Protein AF-M1V6S1-F1 (afdb_monomer_lite)

Foldseek 3Di:
DPPPPPPVPPDPVVLVVLLVVLVVQQVVCVVVVVVFPCQVVQVVVVPDPQWDKFFFADFTQAADADFPLFLCQLVRLLLRLLRLLLVLLVVLPPDDDPDDPPLARNDDCNVVSTRGDPLSLLVLLVVLCVLQAPVVVVVVDPDRSRPDSHHDDLSSSLSSVLSRQFAKAKEKLDCVVPVDQLVSLVLVQVVQQVLRVVLQVLLQHAPVCVVVVNGPPDPDDDDPPPPPDPDPPDRRSNGRGWKWKDAPSHIWTFGIKIANPVVRFIWTWIWGSSPYPVVVDTHTDTDGSVNPDGSMMMIMDRPDRDRNPSPNDSVVSRDHHYDYRD

Radius of gyration: 20.6 Å; chains: 1; bounding box: 59×47×67 Å

InterPro domains:
  IPR012462 UFSP1/2/DUB, catalytic domain [PF07910] (62-274)

Structure (mmCIF, N/CA/C/O backbone):
data_AF-M1V6S1-F1
#
_entry.id   AF-M1V6S1-F1
#
loop_
_atom_site.group_PDB
_atom_site.id
_atom_site.type_symbol
_atom_site.label_atom_id
_atom_site.label_alt_id
_atom_site.label_comp_id
_atom_site.label_asym_id
_atom_site.label_entity_id
_atom_site.label_seq_id
_atom_site.pdbx_PDB_ins_code
_atom_site.Cartn_x
_atom_site.Cartn_y
_atom_site.Cartn_z
_atom_site.occupancy
_atom_site.B_iso_or_equiv
_atom_site.auth_seq_id
_atom_site.auth_comp_id
_atom_site.auth_asym_id
_atom_site.auth_atom_id
_atom_site.pdbx_PDB_model_num
ATOM 1 N N . MET A 1 1 ? 6.212 7.682 -41.499 1.00 31.39 1 MET A N 1
ATOM 2 C CA . MET A 1 1 ? 4.986 6.870 -41.341 1.00 31.39 1 MET A CA 1
ATOM 3 C C . MET A 1 1 ? 5.331 5.371 -41.385 1.00 31.39 1 MET A C 1
ATOM 5 O O . MET A 1 1 ? 4.702 4.632 -42.118 1.00 31.39 1 MET A O 1
ATOM 9 N N . LEU A 1 2 ? 6.353 4.923 -40.633 1.00 26.50 2 LEU A N 1
ATOM 10 C CA . LEU A 1 2 ? 6.864 3.534 -40.643 1.00 26.50 2 LEU A CA 1
ATOM 11 C C . LEU A 1 2 ? 7.449 3.143 -39.265 1.00 26.50 2 LEU A C 1
ATOM 13 O O . LEU A 1 2 ? 8.574 2.673 -39.163 1.00 26.50 2 LEU A O 1
ATOM 17 N N . ALA A 1 3 ? 6.705 3.401 -38.186 1.00 26.42 3 ALA A N 1
ATOM 18 C CA . ALA A 1 3 ? 7.056 2.944 -36.830 1.00 26.42 3 ALA A CA 1
ATOM 19 C C . ALA A 1 3 ? 5.874 2.267 -36.104 1.00 26.42 3 ALA A C 1
ATOM 21 O O . ALA A 1 3 ? 5.988 1.911 -34.938 1.00 26.42 3 ALA A O 1
ATOM 22 N N . GLY A 1 4 ? 4.735 2.092 -36.789 1.00 25.12 4 GLY A N 1
ATOM 23 C CA . GLY A 1 4 ? 3.500 1.543 -36.213 1.00 25.12 4 GLY A CA 1
ATOM 24 C C . GLY A 1 4 ? 3.242 0.063 -36.510 1.00 25.12 4 GLY A C 1
ATOM 25 O O . GLY A 1 4 ? 2.395 -0.530 -35.859 1.00 25.12 4 GLY A O 1
ATOM 26 N N . GLU A 1 5 ? 3.968 -0.550 -37.450 1.00 24.53 5 GLU A N 1
ATOM 27 C CA . GLU A 1 5 ? 3.662 -1.906 -37.951 1.00 24.53 5 GLU A CA 1
ATOM 28 C C . GLU A 1 5 ? 4.642 -2.991 -37.464 1.00 24.53 5 GLU A C 1
ATOM 30 O O . GLU A 1 5 ? 4.483 -4.170 -37.779 1.00 24.53 5 GLU A O 1
ATOM 35 N N . ALA A 1 6 ? 5.654 -2.624 -36.670 1.00 26.59 6 ALA A N 1
ATOM 36 C CA . ALA A 1 6 ? 6.678 -3.561 -36.198 1.00 26.59 6 ALA A CA 1
ATOM 37 C C . ALA A 1 6 ? 6.330 -4.264 -34.870 1.00 26.59 6 ALA A C 1
ATOM 39 O O . ALA A 1 6 ? 7.007 -5.221 -34.506 1.00 26.59 6 ALA A O 1
ATOM 40 N N . PHE A 1 7 ? 5.285 -3.832 -34.149 1.00 29.39 7 PHE A N 1
ATOM 41 C CA . PHE A 1 7 ? 4.972 -4.368 -32.813 1.00 29.39 7 PHE A CA 1
ATOM 42 C C . PHE A 1 7 ? 3.801 -5.365 -32.774 1.00 29.39 7 PHE A C 1
ATOM 44 O O . PHE A 1 7 ? 3.657 -6.096 -31.800 1.00 29.39 7 PHE A O 1
ATOM 51 N N . GLU A 1 8 ? 3.016 -5.490 -33.850 1.00 26.33 8 GLU A N 1
ATOM 52 C CA . GLU A 1 8 ? 1.963 -6.522 -33.967 1.00 26.33 8 GLU A CA 1
ATOM 53 C C . GLU A 1 8 ? 2.514 -7.938 -34.238 1.00 26.33 8 GLU A C 1
ATOM 55 O O . GLU A 1 8 ? 1.752 -8.891 -34.374 1.00 26.33 8 GLU A O 1
ATOM 60 N N . ARG A 1 9 ? 3.844 -8.103 -34.284 1.00 30.28 9 ARG A N 1
ATOM 61 C CA . ARG A 1 9 ? 4.533 -9.384 -34.522 1.00 30.28 9 ARG A CA 1
ATOM 62 C C . ARG A 1 9 ? 5.505 -9.805 -33.409 1.00 30.28 9 ARG A C 1
ATOM 64 O O . ARG A 1 9 ? 6.370 -10.641 -33.648 1.00 30.28 9 ARG A O 1
ATOM 71 N N . ALA A 1 10 ? 5.379 -9.269 -32.193 1.00 30.25 10 ALA A N 1
ATOM 72 C CA . ALA A 1 10 ? 6.106 -9.824 -31.048 1.00 30.25 10 ALA A CA 1
ATOM 73 C C . ALA A 1 10 ? 5.508 -11.198 -30.676 1.00 30.25 10 ALA A C 1
ATOM 75 O O . ALA A 1 10 ? 4.373 -11.300 -30.216 1.00 30.25 10 ALA A O 1
ATOM 76 N N . GLU A 1 11 ? 6.260 -12.261 -30.962 1.00 32.69 11 GLU A N 1
ATOM 77 C CA . GLU A 1 11 ? 5.793 -13.647 -30.972 1.00 32.69 11 GLU A CA 1
ATOM 78 C C . GLU A 1 11 ? 5.340 -14.222 -29.608 1.00 32.69 11 GLU A C 1
ATOM 80 O O . GLU A 1 11 ? 5.938 -13.918 -28.570 1.00 32.69 11 GLU A O 1
ATOM 85 N N . PRO A 1 12 ? 4.405 -15.202 -29.601 1.00 36.41 12 PRO A N 1
ATOM 86 C CA . PRO A 1 12 ? 4.040 -16.005 -28.421 1.00 36.41 12 PRO A CA 1
ATOM 87 C C . PRO A 1 12 ? 5.221 -16.755 -27.776 1.00 36.41 12 PRO A C 1
ATOM 89 O O . PRO A 1 12 ? 5.158 -17.166 -26.614 1.00 36.41 12 PRO A O 1
ATOM 92 N N . HIS A 1 13 ? 6.315 -16.948 -28.515 1.00 28.89 13 HIS A N 1
ATOM 93 C CA . HIS A 1 13 ? 7.469 -17.729 -28.081 1.00 28.89 13 HIS A CA 1
ATOM 94 C C . HIS A 1 13 ? 8.316 -17.019 -27.012 1.00 28.89 13 HIS A C 1
ATOM 96 O O . HIS A 1 13 ? 8.765 -17.689 -26.076 1.00 28.89 13 HIS A O 1
ATOM 102 N N . LEU A 1 14 ? 8.441 -15.683 -27.062 1.00 33.34 14 LEU A N 1
ATOM 103 C CA . LEU A 1 14 ? 9.150 -14.897 -26.038 1.00 33.34 14 LEU A CA 1
ATOM 104 C C . LEU A 1 14 ? 8.389 -14.923 -24.699 1.00 33.34 14 LEU A C 1
ATOM 106 O O . LEU A 1 14 ? 8.979 -15.151 -23.643 1.00 33.34 14 LEU A O 1
ATOM 110 N N . ALA A 1 15 ? 7.056 -14.821 -24.758 1.00 31.06 15 ALA A N 1
ATOM 111 C CA . ALA A 1 15 ? 6.174 -14.969 -23.601 1.00 31.06 15 ALA A CA 1
ATOM 112 C C . ALA A 1 15 ? 6.237 -16.383 -22.988 1.00 31.06 15 ALA A C 1
ATOM 114 O O . ALA A 1 15 ? 6.170 -16.526 -21.769 1.00 31.06 15 ALA A O 1
ATOM 115 N N . SER A 1 16 ? 6.429 -17.433 -23.798 1.00 38.28 16 SER A N 1
ATOM 116 C CA . SER A 1 16 ? 6.510 -18.821 -23.307 1.00 38.28 16 SER A CA 1
ATOM 117 C C . SER A 1 16 ? 7.805 -19.142 -22.539 1.00 38.28 16 SER A C 1
ATOM 119 O O . SER A 1 16 ? 7.792 -19.964 -21.618 1.00 38.28 16 SER A O 1
ATOM 121 N N . GLY A 1 17 ? 8.923 -18.500 -22.905 1.00 36.31 17 GLY A N 1
ATOM 122 C CA . GLY A 1 17 ? 10.217 -18.649 -22.228 1.00 36.31 17 GLY A CA 1
ATOM 123 C C . GLY A 1 17 ? 10.262 -17.879 -20.910 1.00 36.31 17 GLY A C 1
ATOM 124 O O . GLY A 1 17 ? 10.591 -18.450 -19.870 1.00 36.31 17 GLY A O 1
ATOM 125 N N . ILE A 1 18 ? 9.813 -16.620 -20.944 1.00 41.66 18 ILE A N 1
ATOM 126 C CA . ILE A 1 18 ? 9.660 -15.754 -19.766 1.00 41.66 18 ILE A CA 1
ATOM 127 C C . ILE A 1 18 ? 8.670 -16.374 -18.770 1.00 41.66 18 ILE A C 1
ATOM 129 O O . ILE A 1 18 ? 8.933 -16.419 -17.573 1.00 41.66 18 ILE A O 1
ATOM 133 N N . SER A 1 19 ? 7.570 -16.966 -19.248 1.00 45.97 19 SER A N 1
ATOM 134 C CA . SER A 1 19 ? 6.599 -17.626 -18.370 1.00 45.97 19 SER A CA 1
ATOM 135 C C . SER A 1 19 ? 7.172 -18.834 -17.626 1.00 45.97 19 SER A C 1
ATOM 137 O O . SER A 1 19 ? 6.788 -19.057 -16.480 1.00 45.97 19 SER A O 1
ATOM 139 N N . ARG A 1 20 ? 8.076 -19.617 -18.235 1.00 46.75 20 ARG A N 1
ATOM 140 C CA . ARG A 1 20 ? 8.729 -20.748 -17.550 1.00 46.75 20 ARG A CA 1
ATOM 141 C C . ARG A 1 20 ? 9.728 -20.276 -16.495 1.00 46.75 20 ARG A C 1
ATOM 143 O O . ARG A 1 20 ? 9.756 -20.843 -15.407 1.00 46.75 20 ARG A O 1
ATOM 150 N N . LEU A 1 21 ? 10.487 -19.222 -16.795 1.00 48.28 21 LEU A N 1
ATOM 151 C CA . LEU A 1 21 ? 11.444 -18.625 -15.863 1.00 48.28 21 LEU A CA 1
ATOM 152 C C . LEU A 1 21 ? 10.745 -17.951 -14.672 1.00 48.28 21 LEU A C 1
ATOM 154 O O . LEU A 1 21 ? 11.207 -18.071 -13.535 1.00 48.28 21 LEU A O 1
ATOM 158 N N . LEU A 1 22 ? 9.614 -17.281 -14.918 1.00 50.00 22 LEU A N 1
ATOM 159 C CA . LEU A 1 22 ? 8.761 -16.734 -13.867 1.00 50.00 22 LEU A CA 1
ATOM 160 C C . LEU A 1 22 ? 8.253 -17.866 -12.971 1.00 50.00 22 LEU A C 1
ATOM 162 O O . LEU A 1 22 ? 8.520 -17.836 -11.779 1.00 50.00 22 LEU A O 1
ATOM 166 N N . LEU A 1 23 ? 7.636 -18.915 -13.524 1.00 53.94 23 LEU A N 1
ATOM 167 C CA . LEU A 1 23 ? 7.119 -20.035 -12.725 1.00 53.94 23 LEU A CA 1
ATOM 168 C C . LEU A 1 23 ? 8.193 -20.682 -11.826 1.00 53.94 23 LEU A C 1
ATOM 170 O O . LEU A 1 23 ? 7.942 -20.869 -10.640 1.00 53.94 23 LEU A O 1
ATOM 174 N N . SER A 1 24 ? 9.410 -20.927 -12.329 1.00 52.75 24 SER A N 1
ATOM 175 C CA . SER A 1 24 ? 10.491 -21.501 -11.504 1.00 52.75 24 SER A CA 1
ATOM 176 C C . SER A 1 24 ? 10.975 -20.580 -10.376 1.00 52.75 24 SER A C 1
ATOM 178 O O . SER A 1 24 ? 11.386 -21.052 -9.320 1.00 52.75 24 SER A O 1
ATOM 180 N N . GLN A 1 25 ? 10.932 -19.258 -10.579 1.00 52.56 25 GLN A N 1
ATOM 181 C CA . GLN A 1 25 ? 11.329 -18.283 -9.554 1.00 52.56 25 GLN A CA 1
ATOM 182 C C . GLN A 1 25 ? 10.271 -18.148 -8.451 1.00 52.56 25 GLN A C 1
ATOM 184 O O . GLN A 1 25 ? 10.591 -17.757 -7.329 1.00 52.56 25 GLN A O 1
ATOM 189 N N . TRP A 1 26 ? 9.013 -18.473 -8.752 1.00 55.94 26 TRP A N 1
ATOM 190 C CA . TRP A 1 26 ? 7.929 -18.428 -7.776 1.00 55.94 26 TRP A CA 1
ATOM 191 C C . TRP A 1 26 ? 8.000 -19.597 -6.787 1.00 55.94 26 TRP A C 1
ATOM 193 O O . TRP A 1 26 ? 7.667 -19.421 -5.615 1.00 55.94 26 TRP A O 1
ATOM 203 N N . ASP A 1 27 ? 8.541 -20.742 -7.212 1.00 45.78 27 ASP A N 1
ATOM 204 C CA . ASP A 1 27 ? 8.757 -21.901 -6.341 1.00 45.78 27 ASP A CA 1
ATOM 205 C C . ASP A 1 27 ? 9.849 -21.664 -5.282 1.00 45.78 27 ASP A C 1
ATOM 207 O O . ASP A 1 27 ? 9.698 -22.112 -4.146 1.00 45.78 27 ASP A O 1
ATOM 211 N N . GLN A 1 28 ? 10.892 -20.874 -5.577 1.00 45.38 28 GLN A N 1
ATOM 212 C CA . GLN A 1 28 ? 11.905 -20.491 -4.575 1.00 45.38 28 GLN A CA 1
ATOM 213 C C . GLN A 1 28 ? 11.338 -19.614 -3.443 1.00 45.38 28 GLN A C 1
ATOM 215 O O . GLN A 1 28 ? 11.868 -19.618 -2.336 1.00 45.38 28 GLN A O 1
ATOM 220 N N . ALA A 1 29 ? 10.223 -18.906 -3.667 1.00 45.94 29 ALA A N 1
ATOM 221 C CA . ALA A 1 29 ? 9.570 -18.098 -2.630 1.00 45.94 29 ALA A CA 1
ATOM 222 C C . ALA A 1 29 ? 8.907 -18.946 -1.517 1.00 45.94 29 ALA A C 1
ATOM 224 O O . ALA A 1 29 ? 8.428 -18.395 -0.523 1.00 45.94 29 ALA A O 1
ATOM 225 N N . GLN A 1 30 ? 8.866 -20.279 -1.658 1.00 42.72 30 GLN A N 1
ATOM 226 C CA . GLN A 1 30 ? 8.349 -21.195 -0.635 1.00 42.72 30 GLN A CA 1
ATOM 227 C C . GLN A 1 30 ? 9.221 -21.232 0.628 1.00 42.72 30 GLN A C 1
ATOM 229 O O . GLN A 1 30 ? 8.664 -21.354 1.715 1.00 42.72 30 GLN A O 1
ATOM 234 N N . GLU A 1 31 ? 10.547 -21.091 0.523 1.00 40.34 31 GLU A N 1
ATOM 235 C CA . GLU A 1 31 ? 11.449 -21.173 1.689 1.00 40.34 31 GLU A CA 1
ATOM 236 C C . GLU A 1 31 ? 11.283 -19.982 2.650 1.00 40.34 31 GLU A C 1
ATOM 238 O O . GLU A 1 31 ? 11.439 -20.130 3.863 1.00 40.34 31 GLU A O 1
ATOM 243 N N . ASP A 1 32 ? 10.828 -18.828 2.153 1.00 43.62 32 ASP A N 1
ATOM 244 C CA . ASP A 1 32 ? 10.478 -17.683 3.001 1.00 43.62 32 ASP A CA 1
ATOM 245 C C . ASP A 1 32 ? 9.208 -17.940 3.845 1.00 43.62 32 ASP A C 1
ATOM 247 O O . ASP A 1 32 ? 9.016 -17.293 4.877 1.00 43.62 32 ASP A O 1
ATOM 251 N N . ARG A 1 33 ? 8.347 -18.906 3.469 1.00 41.53 33 ARG A N 1
ATOM 252 C CA . ARG A 1 33 ? 7.025 -19.136 4.096 1.00 41.53 33 ARG A CA 1
ATOM 253 C C . ARG A 1 33 ? 7.084 -19.554 5.561 1.00 41.53 33 ARG A C 1
ATOM 255 O O . ARG A 1 33 ? 6.171 -19.216 6.317 1.00 41.53 33 ARG A O 1
ATOM 262 N N . GLU A 1 34 ? 8.127 -20.260 5.992 1.00 40.69 34 GLU A N 1
ATOM 263 C CA . GLU A 1 34 ? 8.225 -20.727 7.383 1.00 40.69 34 GLU A CA 1
ATOM 264 C C . GLU A 1 34 ? 8.479 -19.583 8.378 1.00 40.69 34 GLU A C 1
ATOM 266 O O . GLU A 1 34 ? 8.125 -19.701 9.551 1.00 40.69 34 GLU A O 1
ATOM 271 N N . ARG A 1 35 ? 8.967 -18.426 7.908 1.00 44.75 35 ARG A N 1
ATOM 272 C CA . ARG A 1 35 ? 9.179 -17.225 8.736 1.00 44.75 35 ARG A CA 1
ATOM 273 C C . ARG A 1 35 ? 7.924 -16.344 8.883 1.00 44.75 35 ARG A C 1
ATOM 275 O O . ARG A 1 35 ? 7.912 -15.443 9.717 1.00 44.75 35 ARG A O 1
ATOM 282 N N . LEU A 1 36 ? 6.853 -16.608 8.119 1.00 46.78 36 LEU A N 1
ATOM 283 C CA . LEU A 1 36 ? 5.697 -15.707 7.923 1.00 46.78 36 LEU A CA 1
ATOM 284 C C . LEU A 1 36 ? 4.463 -16.006 8.799 1.00 46.78 36 LEU A C 1
ATOM 286 O O . LEU A 1 36 ? 3.505 -15.229 8.801 1.00 46.78 36 LEU A O 1
ATOM 290 N N . ARG A 1 37 ? 4.458 -17.108 9.566 1.00 45.16 37 ARG A N 1
ATOM 291 C CA . ARG A 1 37 ? 3.271 -17.582 10.319 1.00 45.16 37 ARG A CA 1
ATOM 292 C C . ARG A 1 37 ? 2.803 -16.676 11.475 1.00 45.16 37 ARG A C 1
ATOM 294 O O . ARG A 1 37 ? 1.708 -16.886 11.991 1.00 45.16 37 ARG A O 1
ATOM 301 N N . ASP A 1 38 ? 3.560 -15.645 11.849 1.00 52.00 38 ASP A N 1
ATOM 302 C CA . ASP A 1 38 ? 3.299 -14.804 13.035 1.00 52.00 38 ASP A CA 1
ATOM 303 C C . ASP A 1 38 ? 2.231 -13.703 12.842 1.00 52.00 38 ASP A C 1
ATOM 305 O O . ASP A 1 38 ? 1.875 -12.987 13.782 1.00 52.00 38 ASP A O 1
ATOM 309 N N . ASN A 1 39 ? 1.665 -13.575 11.641 1.00 50.59 39 ASN A N 1
ATOM 310 C CA . ASN A 1 39 ? 0.776 -12.468 11.284 1.00 50.59 39 ASN A CA 1
ATOM 311 C C . ASN A 1 39 ? -0.600 -12.514 11.959 1.00 50.59 39 ASN A C 1
ATOM 313 O O . ASN A 1 39 ? -1.109 -11.511 12.465 1.00 50.59 39 ASN A O 1
ATOM 317 N N . ARG A 1 40 ? -1.189 -13.713 12.017 1.00 51.88 40 ARG A N 1
ATOM 318 C CA . ARG A 1 40 ? -2.451 -13.950 12.722 1.00 51.88 40 ARG A CA 1
ATOM 319 C C . ARG A 1 40 ? -2.317 -13.562 14.196 1.00 51.88 40 ARG A C 1
ATOM 321 O O . ARG A 1 40 ? -3.166 -12.841 14.708 1.00 51.88 40 ARG A O 1
ATOM 328 N N . TYR A 1 41 ? -1.207 -13.939 14.830 1.00 50.59 41 TYR A N 1
ATOM 329 C CA . TYR A 1 41 ? -0.932 -13.625 16.230 1.00 50.59 41 TYR A CA 1
ATOM 330 C C . TYR A 1 41 ? -0.652 -12.130 16.459 1.00 50.59 41 TYR A C 1
ATOM 332 O O . TYR A 1 41 ? -1.064 -11.566 17.473 1.00 50.59 41 TYR A O 1
ATOM 340 N N . ALA A 1 42 ? 0.005 -11.454 15.510 1.00 54.53 42 ALA A N 1
ATOM 341 C CA . ALA A 1 42 ? 0.219 -10.009 15.563 1.00 54.53 42 ALA A CA 1
ATOM 342 C C . ALA A 1 42 ? -1.110 -9.237 15.499 1.00 54.53 42 ALA A C 1
ATOM 344 O O . ALA A 1 42 ? -1.321 -8.347 16.326 1.00 54.53 42 ALA A O 1
ATOM 345 N N . ILE A 1 43 ? -2.028 -9.629 14.603 1.00 58.56 43 ILE A N 1
ATOM 346 C CA . ILE A 1 43 ? -3.384 -9.060 14.515 1.00 58.56 43 ILE A CA 1
ATOM 347 C C . ILE A 1 43 ? -4.216 -9.405 15.763 1.00 58.56 43 ILE A C 1
ATOM 349 O O . ILE A 1 43 ? -4.873 -8.531 16.330 1.00 58.56 43 ILE A O 1
ATOM 353 N N . GLU A 1 44 ? -4.136 -10.642 16.258 1.00 54.84 44 GLU A N 1
ATOM 354 C CA . GLU A 1 44 ? -4.798 -11.089 17.496 1.00 54.84 44 GLU A CA 1
ATOM 355 C C . GLU A 1 44 ? -4.312 -10.304 18.732 1.00 54.84 44 GLU A C 1
ATOM 357 O O . GLU A 1 44 ? -5.096 -9.976 19.623 1.00 54.84 44 GLU A O 1
ATOM 362 N N . ARG A 1 45 ? -3.036 -9.901 18.785 1.00 53.41 45 ARG A N 1
ATOM 363 C CA . ARG A 1 45 ? -2.487 -9.075 19.877 1.00 53.41 45 ARG A CA 1
ATOM 364 C C . ARG A 1 45 ? -2.885 -7.601 19.817 1.00 53.41 45 ARG A C 1
ATOM 366 O O . ARG A 1 45 ? -2.640 -6.874 20.783 1.00 53.41 45 ARG A O 1
ATOM 373 N N . MET A 1 46 ? -3.545 -7.153 18.748 1.00 56.25 46 MET A N 1
ATOM 374 C CA . MET A 1 46 ? -4.109 -5.800 18.658 1.00 56.25 46 MET A CA 1
ATOM 375 C C . MET A 1 46 ? -5.348 -5.626 19.559 1.00 56.25 46 MET A C 1
ATOM 377 O O . MET A 1 46 ? -5.861 -4.519 19.684 1.00 56.25 46 MET A O 1
ATOM 381 N N . LEU A 1 47 ? -5.829 -6.671 20.243 1.00 53.59 47 LEU A N 1
ATOM 382 C CA . LEU A 1 47 ? -7.040 -6.676 21.077 1.00 53.59 47 LEU A CA 1
ATOM 383 C C . LEU A 1 47 ? -6.906 -5.970 22.449 1.00 53.59 47 LEU A C 1
ATOM 385 O O . LEU A 1 47 ? -7.382 -6.481 23.464 1.00 53.59 47 LEU A O 1
ATOM 389 N N . ARG A 1 48 ? -6.327 -4.758 22.536 1.00 50.66 48 ARG A N 1
ATOM 390 C CA . ARG A 1 48 ? -6.414 -3.995 23.804 1.00 50.66 48 ARG A CA 1
ATOM 391 C C . ARG A 1 48 ? -7.874 -3.591 24.094 1.00 50.66 48 ARG A C 1
ATOM 393 O O . ARG A 1 48 ? -8.562 -3.135 23.175 1.00 50.66 48 ARG A O 1
ATOM 400 N N . PRO A 1 49 ? -8.369 -3.665 25.340 1.00 51.00 49 PRO A N 1
ATOM 401 C CA . PRO A 1 49 ? -9.735 -3.253 25.664 1.00 51.00 49 PRO A CA 1
ATOM 402 C C . PRO A 1 49 ? -10.002 -1.771 25.328 1.00 51.00 49 PRO A C 1
ATOM 404 O O . PRO A 1 49 ? -9.110 -0.939 25.455 1.00 51.00 49 PRO A O 1
ATOM 407 N N . ARG A 1 50 ? -11.258 -1.437 24.985 1.00 61.19 50 ARG A N 1
ATOM 408 C CA . ARG A 1 50 ? -11.849 -0.073 24.898 1.00 61.19 50 ARG A CA 1
ATOM 409 C C . ARG A 1 50 ? -11.644 0.784 23.638 1.00 61.19 50 ARG A C 1
ATOM 411 O O . ARG A 1 50 ? -12.304 1.814 23.5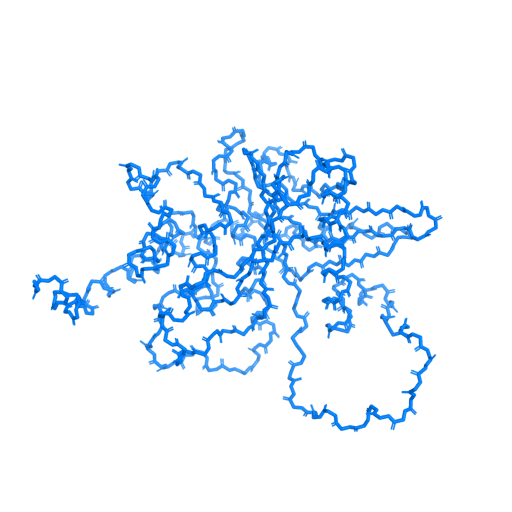59 1.00 61.19 50 ARG A O 1
ATOM 418 N N . ARG A 1 51 ? -10.869 0.364 22.637 1.00 72.12 51 ARG A N 1
ATOM 419 C CA . ARG A 1 51 ? -10.758 1.093 21.353 1.00 72.12 51 ARG A CA 1
ATOM 420 C C . ARG A 1 51 ? -11.462 0.350 20.219 1.00 72.12 51 ARG A C 1
ATOM 422 O O . ARG A 1 51 ? -11.456 -0.883 20.195 1.00 72.12 51 ARG A O 1
ATOM 429 N N . THR A 1 52 ? -12.090 1.089 19.307 1.00 82.12 52 THR A N 1
ATOM 430 C CA . THR A 1 52 ? -12.676 0.519 18.086 1.00 82.12 52 THR A CA 1
ATOM 431 C C . THR A 1 52 ? -11.555 0.288 17.086 1.00 82.12 52 THR A C 1
ATOM 433 O O . THR A 1 52 ? -10.712 1.160 16.897 1.00 82.12 52 THR A O 1
ATOM 436 N N . ARG A 1 53 ? -11.524 -0.888 16.456 1.00 84.81 53 ARG A N 1
ATOM 437 C CA . ARG A 1 53 ? -10.489 -1.245 15.485 1.00 84.81 53 ARG A CA 1
ATOM 438 C C . ARG A 1 53 ? -11.100 -1.796 14.222 1.00 84.81 53 ARG A C 1
ATOM 440 O O . ARG A 1 53 ? -12.012 -2.620 14.284 1.00 84.81 53 ARG A O 1
ATOM 447 N N . HIS A 1 54 ? -10.536 -1.371 13.105 1.00 88.75 54 HIS A N 1
ATOM 448 C CA . HIS A 1 54 ? -10.842 -1.899 11.788 1.00 88.75 54 HIS A CA 1
ATOM 449 C C . HIS A 1 54 ? -9.522 -2.313 11.149 1.00 88.75 54 HIS A C 1
ATOM 451 O O . HIS A 1 54 ? -8.608 -1.500 11.068 1.00 88.75 54 HIS A O 1
ATOM 457 N N . ALA A 1 55 ? -9.412 -3.572 10.744 1.00 88.56 55 ALA A N 1
ATOM 458 C CA . ALA A 1 55 ? -8.187 -4.134 10.184 1.00 88.56 55 ALA A CA 1
ATOM 459 C C . ALA A 1 55 ? -8.432 -4.677 8.776 1.00 88.56 55 ALA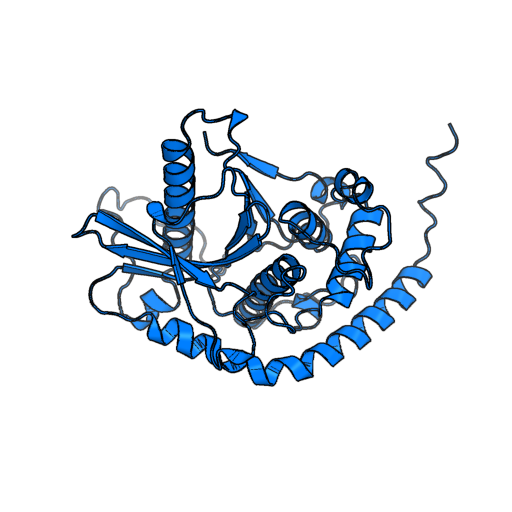 A C 1
ATOM 461 O O . ALA A 1 55 ? -9.574 -4.971 8.404 1.00 88.56 55 ALA A O 1
ATOM 462 N N . CYS A 1 56 ? -7.355 -4.809 8.010 1.00 89.62 56 CYS A N 1
ATOM 463 C CA . CYS A 1 56 ? -7.358 -5.533 6.755 1.00 89.62 56 CYS A CA 1
ATOM 464 C C . CYS A 1 56 ? -7.620 -7.028 6.988 1.00 89.62 56 CYS A C 1
ATOM 466 O O . CYS A 1 56 ? -7.622 -7.537 8.114 1.00 89.62 56 CYS A O 1
ATOM 468 N N . SER A 1 57 ? -7.869 -7.733 5.894 1.00 86.06 57 SER A N 1
ATOM 469 C CA . SER A 1 57 ? -7.862 -9.186 5.853 1.00 86.06 57 SER A CA 1
ATOM 470 C C . SER A 1 57 ? -6.458 -9.734 6.112 1.00 86.06 57 SER A C 1
ATOM 472 O O . SER A 1 57 ? -5.468 -9.002 6.109 1.00 86.06 57 SER A O 1
ATOM 474 N N . GLU A 1 58 ? -6.391 -11.040 6.353 1.00 83.62 58 GLU A N 1
ATOM 475 C CA . GLU A 1 58 ? -5.136 -11.744 6.595 1.00 83.62 58 GLU A CA 1
ATOM 476 C C . GLU A 1 58 ? -4.142 -11.552 5.438 1.00 83.62 58 GLU A C 1
ATOM 478 O O . GLU A 1 58 ? -4.532 -11.600 4.274 1.00 83.62 58 GLU A O 1
ATOM 483 N N . LEU A 1 59 ? -2.861 -11.378 5.770 1.00 85.75 59 LEU A N 1
ATOM 484 C CA . LEU A 1 59 ? -1.740 -11.251 4.833 1.00 85.75 59 LEU A CA 1
ATOM 485 C C . LEU A 1 59 ? -0.524 -12.034 5.357 1.00 85.75 59 LEU A C 1
ATOM 487 O O . LEU A 1 59 ? -0.609 -12.645 6.424 1.00 85.75 59 LEU A O 1
ATOM 491 N N . ASP A 1 60 ? 0.587 -12.053 4.628 1.00 84.38 60 ASP A N 1
ATOM 492 C CA . ASP A 1 60 ? 1.904 -12.561 5.059 1.00 84.38 60 ASP A CA 1
ATOM 493 C C . ASP A 1 60 ? 2.899 -11.392 5.189 1.00 84.38 60 ASP A C 1
ATOM 495 O O . ASP A 1 60 ? 2.897 -10.505 4.338 1.00 84.38 60 ASP A O 1
ATOM 499 N N . ILE A 1 61 ? 3.699 -11.335 6.267 1.00 83.31 61 ILE A N 1
ATOM 500 C CA . ILE A 1 61 ? 4.616 -10.207 6.548 1.00 83.31 61 ILE A CA 1
ATOM 501 C C . ILE A 1 61 ? 5.950 -10.389 5.836 1.00 83.31 61 ILE A C 1
ATOM 503 O O . ILE A 1 61 ? 6.800 -11.138 6.294 1.00 83.31 61 ILE A O 1
ATOM 507 N N . HIS A 1 62 ? 6.195 -9.618 4.788 1.00 84.31 62 HIS A N 1
ATOM 508 C CA . HIS A 1 62 ? 7.489 -9.623 4.115 1.00 84.31 62 HIS A CA 1
ATOM 509 C C . HIS A 1 62 ? 8.388 -8.524 4.701 1.00 84.31 62 HIS A C 1
ATOM 511 O O . HIS A 1 62 ? 8.015 -7.352 4.695 1.00 84.31 62 HIS A O 1
ATOM 517 N N . LEU A 1 63 ? 9.557 -8.907 5.222 1.00 82.44 63 LEU A N 1
ATOM 518 C CA . LEU A 1 63 ? 10.559 -8.000 5.799 1.00 82.44 63 LEU A CA 1
ATOM 519 C C . LEU A 1 63 ? 11.812 -7.965 4.922 1.00 82.44 63 LEU A C 1
ATOM 521 O O . LEU A 1 63 ? 12.044 -8.873 4.120 1.00 82.44 63 LEU A O 1
ATOM 525 N N . ALA A 1 64 ? 12.616 -6.920 5.092 1.00 76.69 64 ALA A N 1
ATOM 526 C CA . ALA A 1 64 ? 13.919 -6.810 4.458 1.00 76.69 64 ALA A CA 1
ATOM 527 C C . ALA A 1 64 ? 14.824 -7.976 4.882 1.00 76.69 64 ALA A C 1
ATOM 529 O O . ALA A 1 64 ? 14.856 -8.377 6.047 1.00 76.69 64 ALA A O 1
ATOM 530 N N . THR A 1 65 ? 15.572 -8.524 3.923 1.00 66.56 65 THR A N 1
ATOM 531 C CA . THR A 1 65 ? 16.525 -9.617 4.184 1.00 66.56 65 THR A CA 1
ATOM 532 C C . THR A 1 65 ? 17.753 -9.124 4.951 1.00 66.56 65 THR A C 1
ATOM 534 O O . THR A 1 65 ? 18.345 -9.884 5.714 1.00 66.56 65 THR A O 1
ATOM 537 N N . VAL A 1 66 ? 18.124 -7.856 4.751 1.00 67.19 66 VAL A N 1
ATOM 538 C CA . VAL A 1 66 ? 19.266 -7.203 5.393 1.00 67.19 66 VAL A CA 1
ATOM 539 C C . VAL A 1 66 ? 18.778 -5.948 6.108 1.00 67.19 66 VAL A C 1
ATOM 541 O O . VAL A 1 66 ? 18.183 -5.055 5.502 1.00 67.19 66 VAL A O 1
ATOM 544 N N . ASP A 1 67 ? 19.035 -5.889 7.410 1.00 60.31 67 ASP A N 1
ATOM 545 C CA . ASP A 1 67 ? 18.681 -4.755 8.256 1.00 60.31 67 ASP A CA 1
ATOM 546 C C . ASP A 1 67 ? 19.396 -3.486 7.762 1.00 60.31 67 ASP A C 1
ATOM 548 O O . ASP A 1 67 ? 20.608 -3.481 7.557 1.00 60.31 67 ASP A O 1
ATOM 552 N N . GLY A 1 68 ? 18.651 -2.392 7.587 1.00 58.41 68 GLY A N 1
ATOM 553 C CA . GLY A 1 68 ? 19.219 -1.084 7.230 1.00 58.41 68 GLY A CA 1
ATOM 554 C C . GLY A 1 68 ? 19.514 -0.863 5.743 1.00 58.41 68 GLY A C 1
ATOM 555 O O . GLY A 1 68 ? 19.889 0.246 5.374 1.00 58.41 68 GLY A O 1
ATOM 556 N N . ASP A 1 69 ? 19.292 -1.862 4.886 1.00 68.06 69 ASP A N 1
ATOM 557 C CA . ASP A 1 69 ? 19.561 -1.759 3.446 1.00 68.06 69 ASP A CA 1
ATOM 558 C C . ASP A 1 69 ? 18.483 -0.956 2.690 1.00 68.06 69 ASP A C 1
ATOM 560 O O . ASP A 1 69 ? 18.772 -0.310 1.683 1.00 68.06 69 ASP A O 1
ATOM 564 N N . GLY A 1 70 ? 17.243 -0.983 3.201 1.00 77.12 70 GLY A N 1
ATOM 565 C CA . GLY A 1 70 ? 16.130 -0.054 2.928 1.00 77.12 70 GLY A CA 1
ATOM 566 C C . GLY A 1 70 ? 15.521 -0.053 1.519 1.00 77.12 70 GLY A C 1
ATOM 567 O O . GLY A 1 70 ? 14.339 0.254 1.365 1.00 77.12 70 GLY A O 1
ATOM 568 N N . TRP A 1 71 ? 16.291 -0.419 0.497 1.00 88.94 71 TRP A N 1
ATOM 569 C CA . TRP A 1 71 ? 15.918 -0.281 -0.910 1.00 88.94 71 TRP A CA 1
ATOM 570 C C . TRP A 1 71 ? 14.747 -1.175 -1.324 1.00 88.94 71 TRP A C 1
ATOM 572 O O . TRP A 1 71 ? 13.984 -0.826 -2.225 1.00 88.94 71 TRP A O 1
ATOM 582 N N . ASP A 1 72 ? 14.587 -2.323 -0.660 1.00 90.88 72 ASP A N 1
ATOM 583 C CA . ASP A 1 72 ? 13.583 -3.317 -1.018 1.00 90.88 72 ASP A CA 1
ATOM 584 C C . ASP A 1 72 ? 12.198 -3.030 -0.402 1.00 90.88 72 ASP A C 1
ATOM 586 O O . ASP A 1 72 ? 11.248 -3.774 -0.658 1.00 90.88 72 ASP A O 1
ATOM 590 N N . CYS A 1 73 ? 12.041 -1.937 0.364 1.00 92.38 73 CYS A N 1
ATOM 591 C CA . CYS A 1 73 ? 10.808 -1.623 1.095 1.00 92.38 73 CYS A CA 1
ATOM 592 C C . CYS A 1 73 ? 9.558 -1.611 0.200 1.00 92.38 73 CYS A C 1
ATOM 594 O O . CYS A 1 73 ? 8.546 -2.220 0.556 1.00 92.38 73 CYS A O 1
ATOM 596 N N . GLY A 1 74 ? 9.634 -1.000 -0.987 1.00 95.00 74 GLY A N 1
ATOM 597 C CA . GLY A 1 74 ? 8.516 -0.952 -1.932 1.00 95.00 74 GLY A CA 1
ATOM 598 C C . GLY A 1 74 ? 8.092 -2.343 -2.411 1.00 95.00 74 GLY A C 1
ATOM 599 O O . GLY A 1 74 ? 6.902 -2.660 -2.449 1.00 95.00 74 GLY A O 1
ATOM 600 N N . TYR A 1 75 ? 9.062 -3.225 -2.666 1.00 94.44 75 TYR A N 1
ATOM 601 C CA . TYR A 1 75 ? 8.805 -4.612 -3.052 1.00 94.44 75 TYR A CA 1
ATOM 602 C C . TYR A 1 75 ? 8.168 -5.399 -1.908 1.00 94.44 75 TYR A C 1
ATOM 604 O O . TYR A 1 75 ? 7.191 -6.109 -2.128 1.00 94.44 75 TYR A O 1
ATOM 612 N N . ARG A 1 76 ? 8.659 -5.244 -0.672 1.00 92.94 76 ARG A N 1
ATOM 613 C CA . ARG A 1 76 ? 8.093 -5.926 0.506 1.00 92.94 76 ARG A CA 1
ATOM 614 C C . ARG A 1 76 ? 6.663 -5.486 0.804 1.00 92.94 76 ARG A C 1
ATOM 616 O O . ARG A 1 76 ? 5.811 -6.326 1.088 1.00 92.94 76 ARG A O 1
ATOM 623 N N . ASN A 1 77 ? 6.369 -4.193 0.675 1.00 95.19 77 ASN A N 1
ATOM 624 C CA . ASN A 1 77 ? 5.005 -3.678 0.802 1.00 95.19 77 ASN A CA 1
ATOM 625 C C . ASN A 1 77 ? 4.084 -4.201 -0.305 1.00 95.19 77 ASN A C 1
ATOM 627 O O . ASN A 1 77 ? 2.946 -4.585 -0.027 1.00 95.19 77 ASN A O 1
ATOM 631 N N . LEU A 1 78 ? 4.582 -4.318 -1.540 1.00 96.06 78 LEU A N 1
ATOM 632 C CA . LEU A 1 78 ? 3.836 -4.970 -2.611 1.00 96.06 78 LEU A CA 1
ATOM 633 C C . LEU A 1 78 ? 3.593 -6.460 -2.313 1.00 96.06 78 LEU A C 1
ATOM 635 O O . LEU A 1 78 ? 2.470 -6.927 -2.477 1.00 96.06 78 LEU A O 1
ATOM 639 N N . GLN A 1 79 ? 4.586 -7.199 -1.812 1.00 93.19 79 GLN A N 1
ATOM 640 C CA . GLN A 1 79 ? 4.411 -8.598 -1.398 1.00 93.19 79 GLN A CA 1
ATOM 641 C C . GLN A 1 79 ? 3.354 -8.744 -0.288 1.00 93.19 79 GLN A C 1
ATOM 643 O O . GLN A 1 79 ? 2.507 -9.634 -0.359 1.00 93.19 79 GLN A O 1
ATOM 648 N N . MET A 1 80 ? 3.337 -7.844 0.703 1.00 92.19 80 MET A N 1
ATOM 649 C CA . MET A 1 80 ? 2.304 -7.809 1.750 1.00 92.19 80 MET A CA 1
ATOM 650 C C . MET A 1 80 ? 0.899 -7.527 1.189 1.00 92.19 80 MET A C 1
ATOM 652 O O . MET A 1 80 ? -0.077 -8.146 1.614 1.00 92.19 80 MET A O 1
ATOM 656 N N . LEU A 1 81 ? 0.773 -6.633 0.206 1.00 94.12 81 LEU A N 1
ATOM 657 C CA . LEU A 1 81 ? -0.498 -6.376 -0.476 1.00 94.12 81 LEU A CA 1
ATOM 658 C C . LEU A 1 81 ? -0.958 -7.586 -1.310 1.00 94.12 81 LEU A C 1
ATOM 660 O O . LEU A 1 81 ? -2.131 -7.964 -1.269 1.00 94.12 81 LEU A O 1
ATOM 664 N N . LEU A 1 82 ? -0.035 -8.212 -2.044 1.00 91.31 82 LEU A N 1
ATOM 665 C CA . LEU A 1 82 ? -0.301 -9.384 -2.877 1.00 91.31 82 LEU A CA 1
ATOM 666 C C . LEU A 1 82 ? -0.669 -10.615 -2.047 1.00 91.31 82 LEU A C 1
ATOM 668 O O . LEU A 1 82 ? -1.587 -11.337 -2.427 1.00 91.31 82 LEU A O 1
ATOM 672 N N . SER A 1 83 ? -0.015 -10.846 -0.907 1.00 88.56 83 SER A N 1
ATOM 673 C CA . SER A 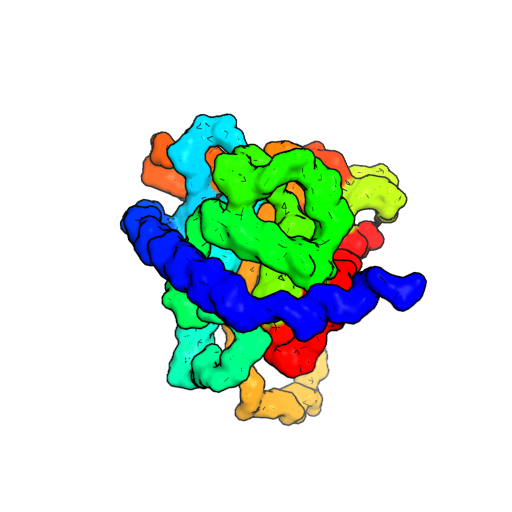1 83 ? -0.360 -11.960 -0.014 1.00 88.56 83 SER A CA 1
ATOM 674 C C . SER A 1 83 ? -1.784 -11.820 0.520 1.00 88.56 83 SER A C 1
ATOM 676 O O . SER A 1 83 ? -2.547 -12.789 0.498 1.00 88.56 83 SER A O 1
ATOM 678 N N . ALA A 1 84 ? -2.189 -10.600 0.897 1.00 87.62 84 ALA A N 1
ATOM 679 C CA . ALA A 1 84 ? -3.564 -10.314 1.288 1.00 87.62 84 ALA A CA 1
ATOM 680 C C . ALA A 1 84 ? -4.546 -10.658 0.162 1.00 87.62 84 ALA A C 1
ATOM 682 O O . ALA A 1 84 ? -5.576 -11.288 0.408 1.00 87.62 84 ALA A O 1
ATOM 683 N N . LEU A 1 85 ? -4.223 -10.253 -1.070 1.00 86.50 85 LEU A N 1
ATOM 684 C CA . LEU A 1 85 ? -5.051 -10.486 -2.252 1.00 86.50 85 LEU A CA 1
ATOM 685 C C . LEU A 1 85 ? -5.195 -11.981 -2.551 1.00 86.50 85 LEU A C 1
ATOM 687 O O . LEU A 1 85 ? -6.313 -12.468 -2.696 1.00 86.50 85 LEU A O 1
ATOM 691 N N . VAL A 1 86 ? -4.084 -12.718 -2.585 1.00 81.75 86 VAL A N 1
ATOM 692 C CA . VAL A 1 86 ? -4.072 -14.167 -2.822 1.00 81.75 86 VAL A CA 1
ATOM 693 C C . VAL A 1 86 ? -4.927 -14.890 -1.779 1.00 81.75 86 VAL A C 1
ATOM 695 O O . VAL A 1 86 ? -5.804 -15.671 -2.147 1.00 81.75 86 VAL A O 1
ATOM 698 N N . LYS A 1 87 ? -4.755 -14.578 -0.487 1.00 79.69 87 LYS A N 1
ATOM 699 C CA . LYS A 1 87 ? -5.566 -15.163 0.594 1.00 79.69 87 LYS A CA 1
ATOM 700 C C . LYS A 1 87 ? -7.051 -14.819 0.462 1.00 79.69 87 LYS A C 1
ATOM 702 O O . LYS A 1 87 ? -7.896 -15.699 0.618 1.00 79.69 87 LYS A O 1
ATOM 707 N N . GLY A 1 88 ? -7.381 -13.568 0.140 1.00 76.75 88 GLY A N 1
ATOM 708 C CA . GLY A 1 88 ? -8.764 -13.121 -0.049 1.00 76.75 88 GLY A CA 1
ATOM 709 C C . GLY A 1 88 ? -9.472 -13.809 -1.215 1.00 76.75 88 GLY A C 1
ATOM 710 O O . GLY A 1 88 ? -10.649 -14.164 -1.123 1.00 76.75 88 GLY A O 1
ATOM 711 N N . LEU A 1 89 ? -8.749 -14.048 -2.305 1.00 70.75 89 LEU A N 1
ATOM 712 C CA . LEU A 1 89 ? -9.289 -14.725 -3.478 1.00 70.75 89 LEU A CA 1
ATOM 713 C C . LEU A 1 89 ? -9.506 -16.214 -3.224 1.00 70.75 89 LEU A C 1
ATOM 715 O O . LEU A 1 89 ? -10.577 -16.724 -3.542 1.00 70.75 89 LEU A O 1
ATOM 719 N N . VAL A 1 90 ? -8.560 -16.889 -2.566 1.00 58.53 90 VAL A N 1
ATOM 720 C CA . VAL A 1 90 ? -8.716 -18.296 -2.154 1.00 58.53 90 VAL A CA 1
ATOM 721 C C . VAL A 1 90 ? -9.905 -18.464 -1.196 1.00 58.53 90 VAL A C 1
ATOM 723 O O . VAL A 1 90 ? -10.681 -19.404 -1.338 1.00 58.53 90 VAL A O 1
ATOM 726 N N . GLN A 1 91 ? -10.124 -17.523 -0.271 1.00 51.97 91 GLN A N 1
ATOM 727 C CA . GLN A 1 91 ? -11.258 -17.563 0.667 1.00 51.97 91 GLN A CA 1
ATOM 728 C C . GLN A 1 91 ? -12.624 -17.325 -0.002 1.00 51.97 91 GLN A C 1
ATOM 730 O O . GLN A 1 91 ? -13.642 -17.817 0.482 1.00 51.97 91 GLN A O 1
ATOM 735 N N . THR A 1 92 ? -12.670 -16.585 -1.113 1.00 49.19 92 THR A N 1
ATOM 736 C CA . THR A 1 92 ? -13.917 -16.272 -1.838 1.00 49.19 92 THR A CA 1
ATOM 737 C C . THR A 1 92 ? -14.240 -17.275 -2.954 1.00 49.19 92 THR A C 1
ATOM 739 O O . THR A 1 92 ? -15.382 -17.331 -3.427 1.00 49.19 92 THR A O 1
ATOM 742 N N . THR A 1 93 ? -13.280 -18.122 -3.345 1.00 45.78 93 THR A N 1
ATOM 743 C CA . THR A 1 93 ? -13.417 -19.094 -4.439 1.00 45.78 93 THR A CA 1
ATOM 744 C C . THR A 1 93 ? -13.413 -20.547 -3.956 1.00 45.78 93 THR A C 1
ATOM 746 O O . THR A 1 93 ? -12.524 -21.329 -4.255 1.00 45.78 93 THR A O 1
ATOM 749 N N . HIS A 1 94 ? -14.522 -20.976 -3.347 1.00 38.38 94 HIS A N 1
ATOM 750 C CA . HIS A 1 94 ? -14.931 -22.390 -3.428 1.00 38.38 94 HIS A CA 1
ATOM 751 C C . HIS A 1 94 ? -15.536 -22.763 -4.800 1.00 38.38 94 HIS A C 1
ATOM 753 O O . HIS A 1 94 ? -15.951 -23.897 -4.989 1.00 38.38 94 HIS A O 1
ATOM 759 N N . ASN A 1 95 ? -15.626 -21.818 -5.746 1.00 39.72 95 ASN A N 1
ATOM 760 C CA . ASN A 1 95 ? -16.094 -22.020 -7.122 1.00 39.72 95 ASN A CA 1
ATOM 761 C C . ASN A 1 95 ? -15.827 -20.746 -7.942 1.00 39.72 95 ASN A C 1
ATOM 763 O O . ASN A 1 95 ? -16.566 -19.773 -7.766 1.00 39.72 95 ASN A O 1
ATOM 767 N N . ALA A 1 96 ? -14.798 -20.741 -8.796 1.00 39.34 96 ALA A N 1
ATOM 768 C CA . ALA A 1 96 ? -14.757 -19.998 -10.068 1.00 39.34 96 ALA A CA 1
ATOM 769 C C . ALA A 1 96 ? -13.399 -20.204 -10.764 1.00 39.34 96 ALA A C 1
ATOM 771 O O . ALA A 1 96 ? -12.424 -19.528 -10.462 1.00 39.34 96 ALA A O 1
ATOM 772 N N . THR A 1 97 ? -13.343 -21.184 -11.662 1.00 41.72 97 THR A N 1
ATOM 773 C CA . THR A 1 97 ? -12.944 -21.058 -13.078 1.00 41.72 97 THR A CA 1
ATOM 774 C C . THR A 1 97 ? -12.144 -19.813 -13.523 1.00 41.72 97 THR A C 1
ATOM 776 O O . THR A 1 97 ? -12.443 -19.223 -14.551 1.00 41.72 97 THR A O 1
ATOM 779 N N . TYR A 1 98 ? -11.081 -19.418 -12.820 1.00 45.44 98 TYR A N 1
ATOM 780 C CA . TYR A 1 98 ? -10.074 -18.486 -13.357 1.00 45.44 98 TYR A CA 1
ATOM 781 C C . TYR A 1 98 ? -9.015 -19.200 -14.214 1.00 45.44 98 TYR A C 1
ATOM 783 O O . TYR A 1 98 ? -8.032 -18.598 -14.636 1.00 45.44 98 TYR A O 1
ATOM 791 N N . SER A 1 99 ? -9.224 -20.477 -14.537 1.00 44.06 99 SER A N 1
ATOM 792 C CA . SER A 1 99 ? -8.504 -21.194 -15.592 1.00 44.06 99 SER A CA 1
ATOM 793 C C . SER A 1 99 ? -9.398 -21.303 -16.824 1.00 44.06 99 SER A C 1
ATOM 795 O O . SER A 1 99 ? -10.472 -21.882 -16.698 1.00 44.06 99 SER A O 1
ATOM 797 N N . ALA A 1 100 ? -8.963 -20.749 -17.970 1.00 41.59 100 ALA A N 1
ATOM 798 C CA . ALA A 1 100 ? -9.049 -21.377 -19.310 1.00 41.59 100 ALA A CA 1
ATOM 799 C C . ALA A 1 100 ? -9.070 -20.409 -20.518 1.00 41.59 100 ALA A C 1
ATOM 801 O O . ALA A 1 100 ? -9.014 -20.888 -21.644 1.00 41.59 100 ALA A O 1
ATOM 802 N N . SER A 1 101 ? -9.141 -19.084 -20.363 1.00 45.38 101 SER A N 1
ATOM 803 C CA . SER A 1 101 ? -9.244 -18.173 -21.529 1.00 45.38 101 SER A CA 1
ATOM 804 C C . SER A 1 101 ? -7.902 -17.815 -22.192 1.00 45.38 101 SER A C 1
ATOM 806 O O . SER A 1 101 ? -7.902 -17.326 -23.315 1.00 45.38 101 SER A O 1
ATOM 808 N N . GLY A 1 102 ? -6.757 -18.038 -21.535 1.00 46.81 102 GLY A N 1
ATOM 809 C CA . GLY A 1 102 ? -5.421 -17.888 -22.138 1.00 46.81 102 GLY A CA 1
ATOM 810 C C . GLY A 1 102 ? -5.005 -16.468 -22.563 1.00 46.81 102 GLY A C 1
ATOM 811 O O . GLY A 1 102 ? -3.937 -16.323 -23.145 1.00 46.81 102 GLY A O 1
ATOM 812 N N . GLN A 1 103 ? -5.800 -15.427 -22.280 1.00 44.81 103 GLN A N 1
ATOM 813 C CA . GLN A 1 103 ? -5.551 -14.050 -22.754 1.00 44.81 103 GLN A CA 1
ATOM 814 C C . GLN A 1 103 ? -5.021 -13.078 -21.678 1.00 44.81 103 GLN A C 1
ATOM 816 O O . GLN A 1 103 ? -4.935 -11.876 -21.915 1.00 44.81 103 GLN A O 1
ATOM 821 N N . GLY A 1 104 ? -4.640 -13.578 -20.499 1.00 49.84 104 GLY A N 1
ATOM 822 C CA . GLY A 1 104 ? -3.945 -12.804 -19.462 1.00 49.84 104 GLY A CA 1
ATOM 823 C C . GLY A 1 104 ? -2.483 -13.239 -19.299 1.00 49.84 104 GLY A C 1
ATOM 824 O O . GLY A 1 104 ? -2.117 -14.307 -19.794 1.00 49.84 104 GLY A O 1
ATOM 825 N N . PRO A 1 105 ? -1.641 -12.460 -18.588 1.00 55.44 105 PRO A N 1
ATOM 826 C CA . PRO A 1 105 ? -0.274 -12.872 -18.296 1.00 55.44 105 PRO A CA 1
ATOM 827 C C . PRO A 1 105 ? -0.264 -14.269 -17.640 1.00 55.44 105 PRO A C 1
ATOM 829 O O . PRO A 1 105 ? -1.024 -14.504 -16.695 1.00 55.44 105 PRO A O 1
ATOM 832 N N . PRO A 1 106 ? 0.554 -15.212 -18.143 1.00 55.97 106 PRO A N 1
ATOM 833 C CA . PRO A 1 106 ? 0.436 -16.636 -17.814 1.00 55.97 106 PRO A CA 1
ATOM 834 C C . PRO A 1 106 ? 0.795 -16.988 -16.358 1.00 55.97 106 PRO A C 1
ATOM 836 O O . PRO A 1 106 ? 0.355 -18.023 -15.864 1.00 55.97 106 PRO A O 1
ATOM 839 N N . ALA A 1 107 ? 1.517 -16.117 -15.643 1.00 67.88 107 ALA A N 1
ATOM 840 C CA . ALA A 1 107 ? 1.867 -16.282 -14.232 1.00 67.88 107 ALA A CA 1
ATOM 841 C C . ALA A 1 107 ? 1.451 -15.042 -13.418 1.00 67.88 107 ALA A C 1
ATOM 843 O O . ALA A 1 107 ? 2.151 -14.030 -13.407 1.00 67.88 107 ALA A O 1
ATOM 844 N N . THR A 1 108 ? 0.296 -15.109 -12.747 1.00 74.69 108 THR A N 1
ATOM 845 C CA . THR A 1 108 ? -0.167 -14.073 -11.806 1.00 74.69 108 THR A CA 1
ATOM 846 C C . THR A 1 108 ? -0.364 -14.636 -10.394 1.00 74.69 108 THR A C 1
ATOM 848 O O . THR A 1 108 ? -0.614 -15.838 -10.252 1.00 74.69 108 THR A O 1
ATOM 851 N N . PRO A 1 109 ? -0.310 -13.789 -9.339 1.00 78.00 109 PRO A N 1
ATOM 852 C CA . PRO A 1 109 ? -0.362 -14.238 -7.940 1.00 78.00 109 PRO A CA 1
ATOM 853 C C . PRO A 1 109 ? -1.548 -15.141 -7.612 1.00 78.00 109 PRO A C 1
ATOM 855 O O . PRO A 1 109 ? -1.420 -16.169 -6.955 1.00 78.00 109 PRO A O 1
ATOM 858 N N . TRP A 1 110 ? -2.720 -14.793 -8.131 1.00 75.88 110 TRP A N 1
ATOM 859 C CA . TRP A 1 110 ? -3.955 -15.540 -7.905 1.00 75.88 110 TRP A CA 1
ATOM 860 C C . TRP A 1 110 ? -4.122 -16.770 -8.800 1.00 75.88 110 TRP A C 1
ATOM 862 O O . TRP A 1 110 ? -4.963 -17.609 -8.495 1.00 75.88 110 TRP A O 1
ATOM 872 N N . ARG A 1 111 ? -3.358 -16.897 -9.895 1.00 72.75 111 ARG A N 1
ATOM 873 C CA . ARG A 1 111 ? -3.357 -18.113 -10.724 1.00 72.75 111 ARG A CA 1
ATOM 874 C C . ARG A 1 111 ? -2.499 -19.208 -10.095 1.00 72.75 111 ARG A C 1
ATOM 876 O O . ARG A 1 111 ? -2.878 -20.371 -10.150 1.00 72.75 111 ARG A O 1
ATOM 883 N N . THR A 1 112 ? -1.373 -18.842 -9.485 1.00 73.62 112 THR A N 1
ATOM 884 C CA . THR A 1 112 ? -0.451 -19.799 -8.848 1.00 73.62 112 THR A CA 1
ATOM 885 C C . THR A 1 112 ? -0.721 -19.992 -7.352 1.00 73.62 112 THR A C 1
ATOM 887 O O . THR A 1 112 ? -0.272 -20.974 -6.768 1.00 73.62 112 THR A O 1
ATOM 890 N N . GLY A 1 113 ? -1.427 -19.056 -6.705 1.00 75.56 113 GLY A N 1
ATOM 891 C CA . GLY A 1 113 ? -1.594 -19.042 -5.249 1.00 75.56 113 GLY A CA 1
ATOM 892 C C . GLY A 1 113 ? -0.302 -18.700 -4.494 1.00 75.56 113 GLY A C 1
ATOM 893 O O . GLY A 1 113 ? -0.166 -19.018 -3.309 1.00 75.56 113 GLY A O 1
ATOM 894 N N . GLN A 1 114 ? 0.668 -18.088 -5.174 1.00 79.25 114 GLN A N 1
ATOM 895 C CA . GLN A 1 114 ? 1.985 -17.757 -4.638 1.00 79.25 114 GLN A CA 1
ATOM 896 C C . GLN A 1 114 ? 2.270 -16.256 -4.792 1.00 79.25 114 GLN A C 1
ATOM 898 O O . GLN A 1 114 ? 1.809 -15.602 -5.727 1.00 79.25 114 GLN A O 1
ATOM 903 N N . VAL A 1 115 ? 3.039 -15.705 -3.852 1.00 84.50 115 VAL A N 1
ATOM 904 C CA . VAL A 1 115 ? 3.504 -14.313 -3.890 1.00 84.50 115 VAL A CA 1
ATOM 905 C C . VAL A 1 115 ? 4.890 -14.296 -4.541 1.00 84.50 115 VAL A C 1
ATOM 907 O O . VAL A 1 115 ? 5.759 -15.038 -4.083 1.00 84.50 115 VAL A O 1
ATOM 910 N N . PRO A 1 116 ? 5.125 -13.485 -5.587 1.00 87.94 116 PRO A N 1
ATOM 911 C CA . PRO A 1 116 ? 6.415 -13.438 -6.268 1.00 87.94 116 PRO A CA 1
ATOM 912 C C . PRO A 1 116 ? 7.515 -12.876 -5.358 1.00 87.94 116 PRO A C 1
ATOM 914 O O . PRO A 1 116 ? 7.268 -11.994 -4.531 1.00 87.94 116 PRO A O 1
ATOM 917 N N . ASN A 1 117 ? 8.746 -13.364 -5.529 1.00 86.56 117 ASN A N 1
ATOM 918 C CA . ASN A 1 117 ? 9.932 -12.780 -4.898 1.00 86.56 117 ASN A CA 1
ATOM 919 C C . ASN A 1 117 ? 10.330 -11.443 -5.566 1.00 86.56 117 ASN A C 1
ATOM 921 O O . ASN A 1 117 ? 9.756 -11.051 -6.582 1.00 86.56 117 ASN A O 1
ATOM 925 N N . VAL A 1 118 ? 11.321 -10.739 -5.004 1.00 89.00 118 VAL A N 1
ATOM 926 C CA . VAL A 1 118 ? 11.760 -9.419 -5.504 1.00 89.00 118 VAL A CA 1
ATOM 927 C C . VAL A 1 118 ? 12.201 -9.474 -6.973 1.00 89.00 118 VAL A C 1
ATOM 929 O O . VAL A 1 118 ? 11.747 -8.652 -7.762 1.00 89.00 118 VAL A O 1
ATOM 932 N N . LEU A 1 119 ? 13.002 -10.468 -7.371 1.00 88.50 119 LEU A N 1
ATOM 933 C CA . LEU A 1 119 ? 13.475 -10.611 -8.757 1.00 88.50 119 LEU A CA 1
ATOM 934 C C . LEU A 1 119 ? 12.320 -10.817 -9.747 1.00 88.50 119 LEU A C 1
ATOM 936 O O . LEU A 1 119 ? 12.319 -10.238 -10.835 1.00 88.50 119 LEU A O 1
ATOM 940 N N . ALA A 1 120 ? 11.320 -11.613 -9.364 1.00 88.00 120 ALA A N 1
ATOM 941 C CA . ALA A 1 120 ? 10.126 -11.841 -10.169 1.00 88.00 120 ALA A CA 1
ATOM 942 C C . ALA A 1 120 ? 9.236 -10.588 -10.256 1.00 88.00 120 ALA A C 1
ATOM 944 O O . ALA A 1 120 ? 8.635 -10.347 -11.300 1.00 88.00 120 ALA A O 1
ATOM 945 N N . ILE A 1 121 ? 9.168 -9.773 -9.195 1.00 91.75 121 ILE A N 1
ATOM 946 C CA . ILE A 1 121 ? 8.485 -8.470 -9.232 1.00 91.75 121 ILE A CA 1
ATOM 947 C C . ILE A 1 121 ? 9.196 -7.524 -10.203 1.00 91.75 121 ILE A C 1
ATOM 949 O O . ILE A 1 121 ? 8.525 -6.912 -11.028 1.00 91.75 121 ILE A O 1
ATOM 953 N N . GLN A 1 122 ? 10.528 -7.426 -10.135 1.00 91.81 122 GLN A N 1
ATOM 954 C CA . GLN A 1 122 ? 11.314 -6.568 -11.029 1.00 91.81 122 GLN A CA 1
ATOM 955 C C . GLN A 1 122 ? 11.094 -6.941 -12.500 1.00 91.81 122 GLN A C 1
ATOM 957 O O . GLN A 1 122 ? 10.767 -6.084 -13.314 1.00 91.81 122 GLN A O 1
ATOM 962 N N . GLU A 1 123 ? 11.188 -8.233 -12.823 1.00 89.69 123 GLU A N 1
ATOM 963 C CA . GLU A 1 123 ? 10.960 -8.741 -14.181 1.00 89.69 123 GLU A CA 1
ATOM 964 C C . GLU A 1 123 ? 9.524 -8.473 -14.662 1.00 89.69 123 GLU A C 1
ATOM 966 O O . GLU A 1 123 ? 9.308 -7.994 -15.775 1.00 89.69 123 GLU A O 1
ATOM 971 N N . ALA A 1 124 ? 8.521 -8.727 -13.815 1.00 90.12 124 ALA A N 1
ATOM 972 C CA . ALA A 1 124 ? 7.127 -8.476 -14.170 1.00 90.12 124 ALA A CA 1
ATOM 973 C C . ALA A 1 124 ? 6.831 -6.981 -14.382 1.00 90.12 124 ALA A C 1
ATOM 975 O O . ALA A 1 124 ? 6.024 -6.634 -15.247 1.00 90.12 124 ALA A O 1
ATOM 976 N N . LEU A 1 125 ? 7.485 -6.102 -13.621 1.00 91.00 125 LEU A N 1
ATOM 977 C CA . LEU A 1 125 ? 7.362 -4.655 -13.762 1.00 91.00 125 LEU A CA 1
ATOM 978 C C . LEU A 1 125 ? 8.010 -4.151 -15.062 1.00 91.00 125 LEU A C 1
ATOM 980 O O . LEU A 1 125 ? 7.384 -3.381 -15.787 1.00 91.00 125 LEU A O 1
ATOM 984 N N . GLU A 1 126 ? 9.190 -4.655 -15.432 1.00 88.94 126 GLU A N 1
ATOM 985 C CA . GLU A 1 126 ? 9.815 -4.340 -16.727 1.00 88.94 126 GLU A CA 1
ATOM 986 C C . GLU A 1 126 ? 8.918 -4.733 -17.910 1.00 88.94 126 GLU A C 1
ATOM 988 O O . GLU A 1 126 ? 8.771 -3.976 -18.878 1.00 88.94 126 GLU A O 1
ATOM 993 N N . ILE A 1 127 ? 8.257 -5.892 -17.814 1.00 87.00 127 ILE A N 1
ATOM 994 C CA . ILE A 1 127 ? 7.272 -6.334 -18.805 1.00 87.00 127 ILE A CA 1
ATOM 995 C C . ILE A 1 127 ? 6.069 -5.385 -18.825 1.00 87.00 127 ILE A C 1
ATOM 997 O O . ILE A 1 127 ? 5.645 -4.979 -19.910 1.00 87.00 127 ILE A O 1
ATOM 1001 N N . ALA A 1 128 ? 5.539 -4.992 -17.662 1.00 87.25 128 ALA A N 1
ATOM 1002 C CA . ALA A 1 128 ? 4.422 -4.052 -17.570 1.00 87.25 128 ALA A CA 1
ATOM 1003 C C . ALA A 1 128 ? 4.751 -2.716 -18.259 1.00 87.25 128 ALA A C 1
ATOM 1005 O O . ALA A 1 128 ? 3.960 -2.245 -19.081 1.00 87.25 128 ALA A O 1
ATOM 1006 N N . TRP A 1 129 ? 5.943 -2.161 -18.021 1.00 87.31 129 TRP A N 1
ATOM 1007 C CA . TRP A 1 129 ? 6.405 -0.955 -18.711 1.00 87.31 129 TRP A CA 1
ATOM 1008 C C . TRP A 1 129 ? 6.544 -1.162 -20.221 1.00 87.31 129 TRP A C 1
ATOM 1010 O O . TRP A 1 129 ? 6.129 -0.307 -20.997 1.00 87.31 129 TRP A O 1
ATOM 1020 N N . SER A 1 130 ? 7.077 -2.306 -20.671 1.00 84.75 130 SER A N 1
ATOM 1021 C CA . SER A 1 130 ? 7.154 -2.630 -22.109 1.00 84.75 130 SER A CA 1
ATOM 1022 C C . SER A 1 130 ? 5.779 -2.729 -22.784 1.00 84.75 130 SER A C 1
ATOM 1024 O O . SER A 1 130 ? 5.660 -2.537 -23.990 1.00 84.75 130 SER A O 1
ATOM 1026 N N . CYS A 1 131 ? 4.739 -2.998 -21.991 1.00 82.69 131 CYS A N 1
ATOM 1027 C CA . CYS A 1 131 ? 3.344 -3.080 -22.409 1.00 82.69 131 CYS A CA 1
ATOM 1028 C C . CYS A 1 131 ? 2.596 -1.739 -22.281 1.00 82.69 131 CYS A C 1
ATOM 1030 O O . CYS A 1 131 ? 1.366 -1.713 -22.378 1.00 82.69 131 CYS A O 1
ATOM 1032 N N . GLY A 1 132 ? 3.308 -0.640 -22.035 1.00 83.56 132 GLY A N 1
ATOM 1033 C CA . GLY A 1 132 ? 2.783 0.722 -22.016 1.00 83.56 132 GLY A CA 1
ATOM 1034 C C . GLY A 1 132 ? 2.092 1.163 -20.729 1.00 83.56 132 GLY A C 1
ATOM 1035 O O . GLY A 1 132 ? 1.324 2.126 -20.730 1.00 83.56 132 GLY A O 1
ATOM 1036 N N . PHE A 1 133 ? 2.318 0.454 -19.623 1.00 83.88 133 PHE A N 1
ATOM 1037 C CA . PHE A 1 133 ? 1.880 0.906 -18.305 1.00 83.88 133 PHE A CA 1
ATOM 1038 C C . PHE A 1 133 ? 2.929 1.858 -17.751 1.00 83.88 133 PHE A C 1
ATOM 1040 O O . PHE A 1 133 ? 4.066 1.450 -17.585 1.00 83.88 133 PHE A O 1
ATOM 1047 N N . ASP A 1 134 ? 2.542 3.100 -17.470 1.00 75.94 134 ASP A N 1
ATOM 1048 C CA . ASP A 1 134 ? 3.388 4.102 -16.805 1.00 75.94 134 ASP A CA 1
ATOM 1049 C C . ASP A 1 134 ? 4.785 4.292 -17.439 1.00 75.94 134 ASP A C 1
ATOM 1051 O O . ASP A 1 134 ? 5.809 4.353 -16.764 1.00 75.94 134 ASP A O 1
ATOM 1055 N N . GLU A 1 135 ? 4.836 4.371 -18.778 1.00 60.25 135 GLU A N 1
ATOM 1056 C CA . GLU A 1 135 ? 6.087 4.448 -19.560 1.00 60.25 135 GLU A CA 1
ATOM 1057 C C . GLU A 1 135 ? 7.015 5.601 -19.147 1.00 60.25 135 GLU A C 1
ATOM 1059 O O . GLU A 1 135 ? 8.227 5.511 -19.341 1.00 60.25 135 GLU A O 1
ATOM 1064 N N . MET A 1 136 ? 6.466 6.679 -18.577 1.00 59.62 136 MET A N 1
ATOM 1065 C CA . MET A 1 136 ? 7.261 7.812 -18.105 1.00 59.62 136 MET A CA 1
ATOM 1066 C C . MET A 1 136 ? 8.193 7.422 -16.956 1.00 59.62 136 MET A C 1
ATOM 1068 O O . MET A 1 136 ? 9.345 7.856 -16.954 1.00 59.62 136 MET A O 1
ATOM 1072 N N . ASP A 1 137 ? 7.756 6.554 -16.042 1.00 56.53 137 ASP A N 1
ATOM 1073 C CA . ASP A 1 137 ? 8.586 6.134 -14.910 1.00 56.53 137 ASP A CA 1
ATOM 1074 C C . ASP A 1 137 ? 9.736 5.222 -15.345 1.00 56.53 137 ASP A C 1
ATOM 1076 O O . ASP A 1 137 ? 10.828 5.303 -14.783 1.00 56.53 137 ASP A O 1
ATOM 1080 N N . ARG A 1 138 ? 9.573 4.464 -16.442 1.00 58.94 138 ARG A N 1
ATOM 1081 C CA . ARG A 1 138 ? 10.671 3.686 -17.041 1.00 58.94 138 ARG A CA 1
ATOM 1082 C C . ARG A 1 138 ? 11.877 4.562 -17.393 1.00 58.94 138 ARG A C 1
ATOM 1084 O O . ARG A 1 138 ? 13.013 4.113 -17.267 1.00 58.94 138 ARG A O 1
ATOM 1091 N N . SER A 1 139 ? 11.644 5.798 -17.840 1.00 57.94 139 SER A N 1
ATOM 1092 C CA . SER A 1 139 ? 12.719 6.710 -18.255 1.00 57.94 139 SER A CA 1
ATOM 1093 C C . SER A 1 139 ? 13.606 7.188 -17.097 1.00 57.94 139 SER A C 1
ATOM 1095 O O . SER A 1 139 ? 14.721 7.644 -17.344 1.00 57.94 139 SER A O 1
ATOM 1097 N N . HIS A 1 140 ? 13.160 7.037 -15.843 1.00 59.81 140 HIS A N 1
ATOM 1098 C CA . HIS A 1 140 ? 13.972 7.329 -14.661 1.00 59.81 140 HIS A CA 1
ATOM 1099 C C . HIS A 1 140 ? 15.043 6.262 -14.386 1.00 59.81 140 HIS A C 1
ATOM 1101 O O . HIS A 1 140 ? 15.998 6.528 -13.653 1.00 59.81 140 HIS A O 1
ATOM 1107 N N . PHE A 1 141 ? 14.914 5.066 -14.970 1.00 58.75 141 PHE A N 1
ATOM 1108 C CA . PHE A 1 141 ? 15.862 3.977 -14.774 1.00 58.75 141 PHE A CA 1
ATOM 1109 C C . PHE A 1 141 ? 16.925 3.982 -15.879 1.00 58.75 141 PHE A C 1
ATOM 1111 O O . PHE A 1 141 ? 16.654 3.687 -17.041 1.00 58.75 141 PHE A O 1
ATOM 1118 N N . TYR A 1 142 ? 18.164 4.311 -15.501 1.00 61.38 142 TYR A N 1
ATOM 1119 C CA . TYR A 1 142 ? 19.329 4.289 -16.399 1.00 61.38 142 TYR A CA 1
ATOM 1120 C C . TYR A 1 142 ? 19.866 2.869 -16.662 1.00 61.38 142 TYR A C 1
ATOM 1122 O O . TYR A 1 142 ? 20.639 2.660 -17.593 1.00 61.38 142 TYR A O 1
ATOM 1130 N N . GLU A 1 143 ? 19.449 1.896 -15.849 1.00 76.12 143 GLU A N 1
ATOM 1131 C CA . GLU A 1 143 ? 19.880 0.495 -15.872 1.00 76.12 143 GLU A CA 1
ATOM 1132 C C . GLU A 1 143 ? 18.661 -0.433 -15.744 1.00 76.12 143 GLU A C 1
ATOM 1134 O O . GLU A 1 143 ? 17.624 0.019 -15.248 1.00 76.12 143 GLU A O 1
ATOM 1139 N N . PRO A 1 144 ? 18.761 -1.715 -16.156 1.00 84.25 144 PRO A N 1
ATOM 1140 C CA . PRO A 1 144 ? 17.713 -2.702 -15.910 1.00 84.25 144 PRO A CA 1
ATOM 1141 C C . PRO A 1 144 ? 17.331 -2.760 -14.428 1.00 84.25 144 PRO A C 1
ATOM 1143 O O . PRO A 1 144 ? 18.194 -2.744 -13.549 1.00 84.25 144 PRO A O 1
ATOM 1146 N N . LEU A 1 145 ? 16.034 -2.862 -14.154 1.00 88.81 145 LEU A N 1
ATOM 1147 C CA . LEU A 1 145 ? 15.519 -3.012 -12.801 1.00 88.81 145 LEU A CA 1
ATOM 1148 C C . LEU A 1 145 ? 15.849 -4.406 -12.260 1.00 88.81 145 LEU A C 1
ATOM 1150 O O . LEU A 1 145 ? 16.193 -4.561 -11.088 1.00 88.81 145 LEU A O 1
ATOM 1154 N N . ARG A 1 146 ? 15.750 -5.441 -13.105 1.00 87.81 146 ARG A N 1
ATOM 1155 C CA . ARG A 1 146 ? 16.008 -6.823 -12.691 1.00 87.81 146 ARG A CA 1
ATOM 1156 C C . ARG A 1 146 ? 17.446 -6.999 -12.202 1.00 87.81 146 ARG A C 1
ATOM 1158 O O . ARG A 1 146 ? 18.403 -6.793 -12.941 1.00 87.81 146 ARG A O 1
ATOM 1165 N N . GLY A 1 147 ? 17.585 -7.459 -10.959 1.00 85.44 147 GLY A N 1
ATOM 1166 C CA . GLY A 1 147 ? 18.878 -7.670 -10.305 1.00 85.44 147 GLY A CA 1
ATOM 1167 C C . GLY A 1 147 ? 19.509 -6.394 -9.741 1.00 85.44 147 GLY A C 1
ATOM 1168 O O . GLY A 1 147 ? 20.547 -6.481 -9.085 1.00 85.44 147 GLY A O 1
ATOM 1169 N N . SER A 1 148 ? 18.889 -5.229 -9.946 1.00 89.31 148 SER A N 1
ATOM 1170 C CA . SER A 1 148 ? 19.333 -3.976 -9.346 1.00 89.31 148 SER A CA 1
ATOM 1171 C C . SER A 1 148 ? 18.776 -3.813 -7.931 1.00 89.31 148 SER A C 1
ATOM 1173 O O . SER A 1 148 ? 17.914 -4.567 -7.468 1.00 89.31 148 SER A O 1
ATOM 1175 N N . ARG A 1 149 ? 19.283 -2.793 -7.236 1.00 90.50 149 ARG A N 1
ATOM 1176 C CA . ARG A 1 149 ? 18.818 -2.363 -5.909 1.00 90.50 149 ARG A CA 1
ATOM 1177 C C . ARG A 1 149 ? 18.047 -1.046 -5.981 1.00 90.50 149 ARG A C 1
ATOM 1179 O O . ARG A 1 149 ? 18.069 -0.243 -5.049 1.00 90.50 149 ARG A O 1
ATOM 1186 N N . GLN A 1 150 ? 17.434 -0.781 -7.130 1.00 90.38 150 GLN A N 1
ATOM 1187 C CA . GLN A 1 150 ? 16.656 0.427 -7.340 1.00 90.38 150 GLN A CA 1
ATOM 1188 C C . GLN A 1 150 ? 15.325 0.338 -6.600 1.00 90.38 150 GLN A C 1
ATOM 1190 O O . GLN A 1 150 ? 14.694 -0.718 -6.494 1.00 90.38 150 GLN A O 1
ATOM 1195 N N . TRP A 1 151 ? 14.929 1.486 -6.072 1.00 91.81 151 TRP A N 1
ATOM 1196 C CA . TRP A 1 151 ? 13.723 1.650 -5.289 1.00 91.81 151 TRP A CA 1
ATOM 1197 C C . TRP A 1 151 ? 12.517 1.689 -6.221 1.00 91.81 151 TRP A C 1
ATOM 1199 O O . TRP A 1 151 ? 12.612 2.233 -7.318 1.00 91.81 151 TRP A O 1
ATOM 1209 N N . ILE A 1 152 ? 11.390 1.160 -5.751 1.00 93.44 152 ILE A N 1
ATOM 1210 C CA . ILE A 1 152 ? 10.096 1.315 -6.419 1.00 93.44 152 ILE A CA 1
ATOM 1211 C C . ILE A 1 152 ? 9.118 2.046 -5.504 1.00 93.44 152 ILE A C 1
ATOM 1213 O O . ILE A 1 152 ? 9.190 1.924 -4.276 1.00 93.44 152 ILE A O 1
ATOM 1217 N N . GLY A 1 153 ? 8.204 2.792 -6.110 1.00 94.12 153 GLY A N 1
ATOM 1218 C CA . GLY A 1 153 ? 7.161 3.552 -5.440 1.00 94.12 153 GLY A CA 1
ATOM 1219 C C . GLY A 1 153 ? 5.751 3.033 -5.713 1.00 94.12 153 GLY A C 1
ATOM 1220 O O . GLY A 1 153 ? 5.518 1.923 -6.198 1.00 94.12 153 GLY A O 1
ATOM 1221 N N . THR A 1 154 ? 4.768 3.871 -5.379 1.00 94.56 154 THR A N 1
ATOM 1222 C CA . THR A 1 154 ? 3.352 3.533 -5.585 1.00 94.56 154 THR A CA 1
ATOM 1223 C C . THR A 1 154 ? 2.927 3.553 -7.052 1.00 94.56 154 THR A C 1
ATOM 1225 O O . THR A 1 154 ? 2.033 2.788 -7.406 1.00 94.56 154 THR A O 1
ATOM 1228 N N . SER A 1 155 ? 3.556 4.366 -7.907 1.00 91.94 155 SER A N 1
ATOM 1229 C CA . SER A 1 155 ? 3.310 4.371 -9.356 1.00 91.94 155 SER A CA 1
ATOM 1230 C C . SER A 1 155 ? 3.767 3.061 -10.001 1.00 91.94 155 SER A C 1
ATOM 1232 O O . SER A 1 155 ? 2.960 2.383 -10.632 1.00 91.94 155 SER A O 1
ATOM 1234 N N . ASP A 1 156 ? 4.984 2.607 -9.695 1.00 93.62 156 ASP A N 1
ATOM 1235 C CA . ASP A 1 156 ? 5.523 1.309 -10.127 1.00 93.62 156 ASP A CA 1
ATOM 1236 C C . ASP A 1 156 ? 4.622 0.137 -9.712 1.00 93.62 156 ASP A C 1
ATOM 1238 O O . ASP A 1 156 ? 4.234 -0.712 -10.522 1.00 93.62 156 ASP A O 1
ATOM 1242 N N . ALA A 1 157 ? 4.221 0.111 -8.436 1.00 95.19 157 ALA A N 1
ATOM 1243 C CA . ALA A 1 157 ? 3.292 -0.891 -7.926 1.00 95.19 157 ALA A CA 1
ATOM 1244 C C . ALA A 1 157 ? 1.933 -0.822 -8.646 1.00 95.19 157 ALA A C 1
ATOM 1246 O O . ALA A 1 157 ? 1.330 -1.861 -8.929 1.00 95.19 157 ALA A O 1
ATOM 1247 N N . ALA A 1 158 ? 1.451 0.382 -8.974 1.00 92.81 158 ALA A N 1
ATOM 1248 C CA . ALA A 1 158 ? 0.220 0.561 -9.731 1.00 92.81 158 ALA A CA 1
ATOM 1249 C C . ALA A 1 158 ? 0.351 0.050 -11.169 1.00 92.81 158 ALA A C 1
ATOM 1251 O O . ALA A 1 158 ? -0.551 -0.640 -11.644 1.00 92.81 158 ALA A O 1
ATOM 1252 N N . ALA A 1 159 ? 1.458 0.346 -11.852 1.00 90.81 159 ALA A N 1
ATOM 1253 C CA . ALA A 1 159 ? 1.736 -0.126 -13.202 1.00 90.81 159 ALA A CA 1
ATOM 1254 C C . ALA A 1 159 ? 1.673 -1.657 -13.261 1.00 90.81 159 ALA A C 1
ATOM 1256 O O . ALA A 1 159 ? 0.910 -2.218 -14.055 1.00 90.81 159 ALA A O 1
ATOM 1257 N N . LEU A 1 160 ? 2.379 -2.328 -12.344 1.00 91.62 160 LEU A N 1
ATOM 1258 C CA . LEU A 1 160 ? 2.395 -3.785 -12.263 1.00 91.62 160 LEU A CA 1
ATOM 1259 C C . LEU A 1 160 ? 1.011 -4.363 -11.947 1.00 91.62 160 LEU A C 1
ATOM 1261 O O . LEU A 1 160 ? 0.535 -5.230 -12.675 1.00 91.62 160 LEU A O 1
ATOM 1265 N N . LEU A 1 161 ? 0.328 -3.871 -10.908 1.00 90.12 161 LEU A N 1
ATOM 1266 C CA . LEU A 1 161 ? -0.991 -4.384 -10.513 1.00 90.12 161 LEU A CA 1
ATOM 1267 C C . LEU A 1 161 ? -2.036 -4.219 -11.624 1.00 90.12 161 LEU A C 1
ATOM 1269 O O . LEU A 1 161 ? -2.877 -5.098 -11.812 1.00 90.12 161 LEU A O 1
ATOM 1273 N N . ARG A 1 162 ? -1.966 -3.139 -12.405 1.00 86.69 162 ARG A N 1
ATOM 1274 C CA . ARG A 1 162 ? -2.913 -2.863 -13.496 1.00 86.69 162 ARG A CA 1
ATOM 1275 C C . ARG A 1 162 ? -2.600 -3.638 -14.762 1.00 86.69 162 ARG A C 1
ATOM 1277 O O . ARG A 1 162 ? -3.537 -4.076 -15.433 1.00 86.69 162 ARG A O 1
ATOM 1284 N N . TYR A 1 163 ? -1.322 -3.877 -15.049 1.00 85.50 163 TYR A N 1
ATOM 1285 C CA . TYR A 1 163 ? -0.897 -4.853 -16.056 1.00 85.50 163 TYR A CA 1
ATOM 1286 C C . TYR A 1 163 ? -1.493 -6.234 -15.752 1.00 85.50 163 TYR A C 1
ATOM 1288 O O . TYR A 1 163 ? -2.062 -6.909 -16.608 1.00 85.50 163 TYR A O 1
ATOM 1296 N N . TRP A 1 164 ? -1.489 -6.577 -14.472 1.00 85.25 164 TRP A N 1
ATOM 1297 C CA . TRP A 1 164 ? -2.123 -7.742 -13.874 1.00 85.25 164 TRP A CA 1
ATOM 1298 C C . TRP A 1 164 ? -3.662 -7.673 -13.800 1.00 85.25 164 TRP A C 1
ATOM 1300 O O . TRP A 1 164 ? -4.316 -8.662 -13.486 1.00 85.25 164 TRP A O 1
ATOM 1310 N N . GLY A 1 165 ? -4.278 -6.557 -14.189 1.00 79.12 165 GLY A N 1
ATOM 1311 C CA . GLY A 1 165 ? -5.731 -6.415 -14.255 1.00 79.12 165 GLY A CA 1
ATOM 1312 C C . GLY A 1 165 ? -6.399 -6.124 -12.912 1.00 79.12 165 GLY A C 1
ATOM 1313 O O . GLY A 1 165 ? -7.607 -6.296 -12.798 1.00 79.12 165 GLY A O 1
ATOM 1314 N N . ILE A 1 166 ? -5.656 -5.685 -11.899 1.00 82.94 166 ILE A N 1
ATOM 1315 C CA . ILE A 1 166 ? -6.211 -5.247 -10.616 1.00 82.94 166 ILE A CA 1
ATOM 1316 C C . ILE A 1 166 ? -6.526 -3.750 -10.681 1.00 82.94 166 ILE A C 1
ATOM 1318 O O . ILE A 1 166 ? -5.664 -2.945 -11.042 1.00 82.94 166 ILE A O 1
ATOM 1322 N N . ASP A 1 167 ? -7.749 -3.365 -10.305 1.00 84.00 167 ASP A N 1
ATOM 1323 C CA . ASP A 1 167 ? -8.122 -1.953 -10.185 1.00 84.00 167 ASP A CA 1
ATOM 1324 C C . ASP A 1 167 ? -7.528 -1.337 -8.910 1.00 84.00 167 ASP A C 1
ATOM 1326 O O . ASP A 1 167 ? -7.955 -1.608 -7.780 1.00 84.00 167 ASP A O 1
ATOM 1330 N N . VAL A 1 168 ? -6.526 -0.484 -9.104 1.00 89.50 168 VAL A N 1
ATOM 1331 C CA . VAL A 1 168 ? -5.843 0.265 -8.049 1.00 89.50 168 VAL A CA 1
ATOM 1332 C C . VAL A 1 168 ? -5.883 1.752 -8.337 1.00 89.50 168 VAL A C 1
ATOM 1334 O O . VAL A 1 168 ? -5.899 2.195 -9.486 1.00 89.50 168 VAL A O 1
ATOM 1337 N N . ARG A 1 169 ? -5.864 2.535 -7.263 1.00 91.81 169 ARG A N 1
ATOM 1338 C CA . ARG A 1 169 ? -5.838 3.993 -7.320 1.00 91.81 169 ARG A CA 1
ATOM 1339 C C . ARG A 1 169 ? -4.806 4.535 -6.353 1.00 91.81 169 ARG A C 1
ATOM 1341 O O . ARG A 1 169 ? -4.491 3.898 -5.347 1.00 91.81 169 ARG A O 1
ATOM 1348 N N . LEU A 1 170 ? -4.337 5.737 -6.659 1.00 92.69 170 LEU A N 1
ATOM 1349 C CA . LEU A 1 170 ? -3.468 6.500 -5.774 1.00 92.69 170 LEU A CA 1
ATOM 1350 C C . LEU A 1 170 ? -4.264 7.555 -5.018 1.00 92.69 170 LEU A C 1
ATOM 1352 O O . LEU A 1 170 ? -5.212 8.124 -5.553 1.00 92.69 170 LEU A O 1
ATOM 1356 N N . VAL A 1 171 ? -3.856 7.827 -3.789 1.00 92.75 171 VAL A N 1
ATOM 1357 C CA . VAL A 1 171 ? -4.193 9.038 -3.045 1.00 92.75 171 VAL A CA 1
ATOM 1358 C C . VAL A 1 171 ? -2.913 9.819 -2.862 1.00 92.75 171 VAL A C 1
ATOM 1360 O O . VAL A 1 171 ? -1.933 9.246 -2.396 1.00 92.75 171 VAL A O 1
ATOM 1363 N N . ASP A 1 172 ? -2.925 11.099 -3.205 1.00 89.19 172 ASP A N 1
ATOM 1364 C CA . ASP A 1 172 ? -1.747 11.955 -3.095 1.00 89.19 172 ASP A CA 1
ATOM 1365 C C . ASP A 1 172 ? -2.017 13.147 -2.168 1.00 89.19 172 ASP A C 1
ATOM 1367 O O . ASP A 1 172 ? -3.028 13.841 -2.319 1.00 89.19 172 ASP A O 1
ATOM 1371 N N . SER A 1 173 ? -1.116 13.369 -1.207 1.00 86.56 173 SER A N 1
ATOM 1372 C CA . SER A 1 173 ? -1.105 14.531 -0.311 1.00 86.56 173 SER A CA 1
ATOM 1373 C C . SER A 1 173 ? -0.129 15.616 -0.800 1.00 86.56 173 SER A C 1
ATOM 1375 O O . SER A 1 173 ? 0.665 16.161 -0.019 1.00 86.56 173 SER A O 1
ATOM 1377 N N . ASP A 1 174 ? -0.143 15.896 -2.099 1.00 80.00 174 ASP A N 1
ATOM 1378 C CA . ASP A 1 174 ? 0.775 16.817 -2.768 1.00 80.00 174 ASP A CA 1
ATOM 1379 C C . ASP A 1 174 ? 0.638 18.265 -2.224 1.00 80.00 174 ASP A C 1
ATOM 1381 O O . ASP A 1 174 ? -0.475 18.802 -2.142 1.00 80.00 174 ASP A O 1
ATOM 1385 N N . PRO A 1 175 ? 1.754 18.908 -1.813 1.00 75.75 175 PRO A N 1
ATOM 1386 C CA . PRO A 1 175 ? 1.770 20.277 -1.287 1.00 75.75 175 PRO A CA 1
ATOM 1387 C C . PRO A 1 175 ? 1.232 21.346 -2.235 1.00 75.75 175 PRO A C 1
ATOM 1389 O O . PRO A 1 175 ? 0.827 22.406 -1.764 1.00 75.75 175 PRO A O 1
ATOM 1392 N N . GLN A 1 176 ? 1.210 21.100 -3.543 1.00 76.44 176 GLN A N 1
ATOM 1393 C CA . GLN A 1 176 ? 0.741 22.077 -4.524 1.00 76.44 176 GLN A CA 1
ATOM 1394 C C . GLN A 1 176 ? -0.772 22.325 -4.447 1.00 76.44 176 GLN A C 1
ATOM 1396 O O . GLN A 1 176 ? -1.238 23.373 -4.890 1.00 76.44 176 GLN A O 1
ATOM 1401 N N . PHE A 1 177 ? -1.544 21.391 -3.878 1.00 64.81 177 PHE A N 1
ATOM 1402 C CA . PHE A 1 177 ? -3.012 21.462 -3.860 1.00 64.81 177 PHE A CA 1
ATOM 1403 C C . PHE A 1 177 ? -3.600 21.841 -2.500 1.00 64.81 177 PHE A C 1
ATOM 1405 O O . PHE A 1 177 ? -4.764 22.224 -2.423 1.00 64.81 177 PHE A O 1
ATOM 1412 N N . GLN A 1 178 ? -2.801 21.779 -1.436 1.00 66.38 178 GLN A N 1
ATOM 1413 C CA . GLN A 1 178 ? -3.177 22.236 -0.101 1.00 66.38 178 GLN A CA 1
ATOM 1414 C C . GLN A 1 178 ? -1.950 22.876 0.561 1.00 66.38 178 GLN A C 1
ATOM 1416 O O . GLN A 1 178 ? -0.978 22.196 0.904 1.00 66.38 178 GLN A O 1
ATOM 1421 N N . SER A 1 179 ? -2.003 24.195 0.752 1.00 62.72 179 SER A N 1
ATOM 1422 C CA . SER A 1 179 ? -0.877 24.995 1.253 1.00 62.72 179 SER A CA 1
ATOM 1423 C C . SER A 1 179 ? -0.456 24.599 2.671 1.00 62.72 179 SER A C 1
ATOM 1425 O O . SER A 1 179 ? 0.733 24.563 2.990 1.00 62.72 179 SER A O 1
ATOM 1427 N N . GLU A 1 180 ? -1.417 24.248 3.526 1.00 76.94 180 GLU A N 1
ATOM 1428 C CA . GLU A 1 180 ? -1.156 23.916 4.923 1.00 76.94 180 GLU A CA 1
ATOM 1429 C C . GLU A 1 180 ? -0.864 22.423 5.109 1.00 76.94 180 GLU A C 1
ATOM 1431 O O . GLU A 1 180 ? -1.724 21.554 4.942 1.00 76.94 180 GLU A O 1
ATOM 1436 N N . ARG A 1 181 ? 0.375 22.115 5.514 1.00 76.25 181 ARG A N 1
ATOM 1437 C CA . ARG A 1 181 ? 0.844 20.749 5.804 1.00 76.25 181 ARG A CA 1
ATOM 1438 C C . ARG A 1 181 ? -0.042 20.018 6.814 1.00 76.25 181 ARG A C 1
ATOM 1440 O O . ARG A 1 181 ? -0.309 18.830 6.647 1.00 76.25 181 ARG A O 1
ATOM 1447 N N . GLU A 1 182 ? -0.491 20.715 7.854 1.00 78.62 182 GLU A N 1
ATOM 1448 C CA . GLU A 1 182 ? -1.333 20.111 8.882 1.00 78.62 182 GLU A CA 1
ATOM 1449 C C . GLU A 1 182 ? -2.678 19.656 8.299 1.00 78.62 182 GLU A C 1
ATOM 1451 O O . GLU A 1 182 ? -3.072 18.505 8.489 1.00 78.62 182 GLU A O 1
ATOM 1456 N N . SER A 1 183 ? -3.319 20.504 7.490 1.00 82.25 183 SER A N 1
ATOM 1457 C CA . SER A 1 183 ? -4.568 20.178 6.793 1.00 82.25 183 SER A CA 1
ATOM 1458 C C . SER A 1 183 ? -4.413 18.977 5.844 1.00 82.25 183 SER A C 1
ATOM 1460 O O . SER A 1 183 ? -5.261 18.075 5.837 1.00 82.25 183 SER A O 1
ATOM 1462 N N . ARG A 1 184 ? -3.273 18.875 5.139 1.00 85.94 184 ARG A N 1
ATOM 1463 C CA . ARG A 1 184 ? -2.929 17.713 4.291 1.00 85.94 184 ARG A CA 1
ATOM 1464 C C . ARG A 1 184 ? -2.860 16.416 5.063 1.00 85.94 184 ARG A C 1
ATOM 1466 O O . ARG A 1 184 ? -3.503 15.431 4.698 1.00 85.94 184 ARG A O 1
ATOM 1473 N N . HIS A 1 185 ? -2.096 16.405 6.148 1.00 89.94 185 HIS A N 1
ATOM 1474 C CA . HIS A 1 185 ? -1.912 15.194 6.942 1.00 89.94 185 HIS A CA 1
ATOM 1475 C C . HIS A 1 185 ? -3.199 14.804 7.672 1.00 89.94 185 HIS A C 1
ATOM 1477 O O . HIS A 1 185 ? -3.513 13.616 7.766 1.00 89.94 185 HIS A O 1
ATOM 1483 N N . GLN A 1 186 ? -3.993 15.784 8.118 1.00 90.69 186 GLN A N 1
ATOM 1484 C CA . GLN A 1 186 ? -5.323 15.541 8.676 1.00 90.69 186 GLN A CA 1
ATOM 1485 C C . GLN A 1 186 ? -6.257 14.902 7.644 1.00 90.69 186 GLN A C 1
ATOM 1487 O O . GLN A 1 186 ? -6.955 13.937 7.962 1.00 90.69 186 GLN A O 1
ATOM 1492 N N . SER A 1 187 ? -6.257 15.400 6.406 1.00 90.44 187 SER A N 1
ATOM 1493 C CA . SER A 1 187 ? -7.075 14.864 5.314 1.00 90.44 187 SER A CA 1
ATOM 1494 C C . SER A 1 187 ? -6.664 13.441 4.941 1.00 90.44 187 SER A C 1
ATOM 1496 O O . SER A 1 187 ? -7.528 12.574 4.801 1.00 90.44 187 SER A O 1
ATOM 1498 N N . LEU A 1 188 ? -5.360 13.165 4.879 1.00 92.94 188 LEU A N 1
ATOM 1499 C CA . LEU A 1 188 ? -4.824 11.830 4.617 1.00 92.94 188 LEU A CA 1
ATOM 1500 C C . LEU A 1 188 ? -5.166 10.836 5.733 1.00 92.94 188 LEU A C 1
ATOM 1502 O O . LEU A 1 188 ? -5.664 9.743 5.457 1.00 92.94 188 LEU A O 1
ATOM 1506 N N . MET A 1 189 ? -4.955 11.232 6.993 1.00 93.38 189 MET A N 1
ATOM 1507 C CA . MET A 1 189 ? -5.333 10.441 8.166 1.00 93.38 189 MET A CA 1
ATOM 1508 C C . MET A 1 189 ? -6.832 10.130 8.130 1.00 93.38 189 MET A C 1
ATOM 1510 O O . MET A 1 189 ? -7.236 8.971 8.209 1.00 93.38 189 MET A O 1
ATOM 1514 N N . ARG A 1 190 ? -7.673 11.152 7.929 1.00 93.00 190 ARG A N 1
ATOM 1515 C CA . ARG A 1 190 ? -9.130 11.002 7.832 1.00 93.00 190 ARG A CA 1
ATOM 1516 C C . ARG A 1 190 ? -9.531 10.063 6.697 1.00 93.00 190 ARG A C 1
ATOM 1518 O O . ARG A 1 190 ? -10.410 9.224 6.896 1.00 93.00 190 ARG A O 1
ATOM 1525 N N . TRP A 1 191 ? -8.890 10.170 5.536 1.00 95.25 191 TRP A N 1
ATOM 1526 C CA . TRP A 1 191 ? -9.146 9.293 4.397 1.00 95.25 191 TRP A CA 1
ATOM 1527 C C . TRP A 1 191 ? -8.826 7.828 4.728 1.00 95.25 191 TRP A C 1
ATOM 1529 O O . TRP A 1 191 ? -9.675 6.959 4.522 1.00 95.25 191 TRP A O 1
ATOM 1539 N N . ALA A 1 192 ? -7.661 7.552 5.322 1.00 95.75 192 ALA A N 1
ATOM 1540 C CA . ALA A 1 192 ? -7.255 6.197 5.702 1.00 95.75 192 ALA A CA 1
ATOM 1541 C C . ALA A 1 192 ? -8.174 5.593 6.785 1.00 95.75 192 ALA A C 1
ATOM 1543 O O . ALA A 1 192 ? -8.567 4.427 6.689 1.00 95.75 192 ALA A O 1
ATOM 1544 N N . LEU A 1 193 ? -8.598 6.394 7.772 1.00 93.50 193 LEU A N 1
ATOM 1545 C CA . LEU A 1 193 ? -9.611 5.995 8.758 1.00 93.50 193 LEU A CA 1
ATOM 1546 C C . LEU A 1 193 ? -10.927 5.602 8.074 1.00 93.50 193 LEU A C 1
ATOM 1548 O O . LEU A 1 193 ? -11.465 4.519 8.318 1.00 93.50 193 LEU A O 1
ATOM 1552 N N . GLN A 1 194 ? -11.434 6.458 7.184 1.00 93.81 194 GLN A N 1
ATOM 1553 C CA . GLN A 1 194 ? -12.684 6.207 6.469 1.00 93.81 194 GLN A CA 1
ATOM 1554 C C . GLN A 1 194 ? -12.595 5.001 5.534 1.00 93.81 194 GLN A C 1
ATOM 1556 O O . GLN A 1 194 ? -13.576 4.266 5.425 1.00 93.81 194 GLN A O 1
ATOM 1561 N N . TYR A 1 195 ? -11.445 4.767 4.896 1.00 95.19 195 TYR A N 1
ATOM 1562 C CA . TYR A 1 195 ? -11.208 3.585 4.070 1.00 95.19 195 TYR A CA 1
ATOM 1563 C C . TYR A 1 195 ? -11.509 2.304 4.860 1.00 95.19 195 TYR A C 1
ATOM 1565 O O . TYR A 1 195 ? -12.364 1.512 4.455 1.00 95.19 195 TYR A O 1
ATOM 1573 N N . TYR A 1 196 ? -10.894 2.140 6.034 1.00 93.38 196 TYR A N 1
ATOM 1574 C CA . TYR A 1 196 ? -11.077 0.942 6.852 1.00 93.38 196 TYR A CA 1
ATOM 1575 C C . TYR A 1 196 ? -12.474 0.834 7.463 1.00 93.38 196 TYR A C 1
ATOM 1577 O O . TYR A 1 196 ? -13.054 -0.252 7.456 1.00 93.38 196 TYR A O 1
ATOM 1585 N N . VAL A 1 197 ? -13.051 1.943 7.937 1.00 91.00 197 VAL A N 1
ATOM 1586 C CA . VAL A 1 197 ? -14.423 1.961 8.475 1.00 91.00 197 VAL A CA 1
ATOM 1587 C C . VAL A 1 197 ? -15.434 1.535 7.403 1.00 91.00 197 VAL A C 1
ATOM 1589 O O . VAL A 1 197 ? -16.252 0.644 7.642 1.00 91.00 197 VAL A O 1
ATOM 1592 N N . ARG A 1 198 ? -15.356 2.114 6.196 1.00 91.75 198 ARG A N 1
ATOM 1593 C CA . ARG A 1 198 ? -16.277 1.814 5.085 1.00 91.75 198 ARG A CA 1
ATOM 1594 C C . ARG A 1 198 ? -16.112 0.383 4.583 1.00 91.75 198 ARG A C 1
ATOM 1596 O O . ARG A 1 198 ? -17.107 -0.313 4.392 1.00 91.75 198 ARG A O 1
ATOM 1603 N N . ARG A 1 199 ? -14.870 -0.081 4.401 1.00 90.81 199 ARG A N 1
ATOM 1604 C CA . ARG A 1 199 ? -14.588 -1.460 3.967 1.00 90.81 199 ARG A CA 1
ATOM 1605 C C . ARG A 1 199 ? -15.050 -2.480 5.003 1.00 90.81 199 ARG A C 1
ATOM 1607 O O . ARG A 1 199 ? -15.667 -3.473 4.631 1.00 90.81 199 ARG A O 1
ATOM 1614 N N . CYS A 1 200 ? -14.845 -2.194 6.288 1.00 88.81 200 CYS A N 1
ATOM 1615 C CA . CYS A 1 200 ? -15.348 -3.015 7.382 1.00 88.81 200 CYS A CA 1
ATOM 1616 C C . CYS A 1 200 ? -16.878 -3.110 7.375 1.00 88.81 200 CYS A C 1
ATOM 1618 O O . CYS A 1 200 ? -17.409 -4.212 7.477 1.00 88.81 200 CYS A O 1
ATOM 1620 N N . ALA A 1 201 ? -17.590 -1.988 7.229 1.00 88.06 201 ALA A N 1
ATOM 1621 C CA . ALA A 1 201 ? -19.051 -1.988 7.159 1.00 88.06 201 ALA A CA 1
ATOM 1622 C C . ALA A 1 201 ? -19.567 -2.776 5.942 1.00 88.06 201 ALA A C 1
ATOM 1624 O O . ALA A 1 201 ? -20.461 -3.609 6.082 1.00 88.06 201 ALA A O 1
ATOM 1625 N N . ARG A 1 202 ? -18.954 -2.577 4.765 1.00 86.00 202 ARG A N 1
ATOM 1626 C CA . ARG A 1 202 ? -19.303 -3.293 3.526 1.00 86.00 202 ARG A CA 1
ATOM 1627 C C . ARG A 1 202 ? -19.101 -4.809 3.641 1.00 86.00 202 ARG A C 1
ATOM 1629 O O . ARG A 1 202 ? -19.927 -5.564 3.141 1.00 86.00 202 ARG A O 1
ATOM 1636 N N . ALA A 1 203 ? -18.044 -5.240 4.329 1.00 83.88 203 ALA A N 1
ATOM 1637 C CA . ALA A 1 203 ? -17.740 -6.648 4.597 1.00 83.88 203 ALA A CA 1
ATOM 1638 C C . ALA A 1 203 ? -18.565 -7.257 5.755 1.00 83.88 203 ALA A C 1
ATOM 1640 O O . ALA A 1 203 ? -18.320 -8.393 6.153 1.00 83.88 203 ALA A O 1
ATOM 1641 N N . GLY A 1 204 ? -19.499 -6.517 6.371 1.00 84.31 204 GLY A N 1
ATOM 1642 C CA . GLY A 1 204 ? -20.246 -6.995 7.546 1.00 84.31 204 GLY A CA 1
ATOM 1643 C C . GLY A 1 204 ? -19.385 -7.192 8.804 1.00 84.31 204 GLY A C 1
ATOM 1644 O O . GLY A 1 204 ? -19.772 -7.925 9.711 1.00 84.31 204 GLY A O 1
ATOM 1645 N N . GLY A 1 205 ? -18.215 -6.554 8.858 1.00 84.75 205 GLY A N 1
ATOM 1646 C CA . GLY A 1 205 ? -17.225 -6.663 9.928 1.00 84.75 205 GLY A CA 1
ATOM 1647 C C . GLY A 1 205 ? -15.874 -7.163 9.413 1.00 84.75 205 GLY A C 1
ATOM 1648 O O . GLY A 1 205 ? -15.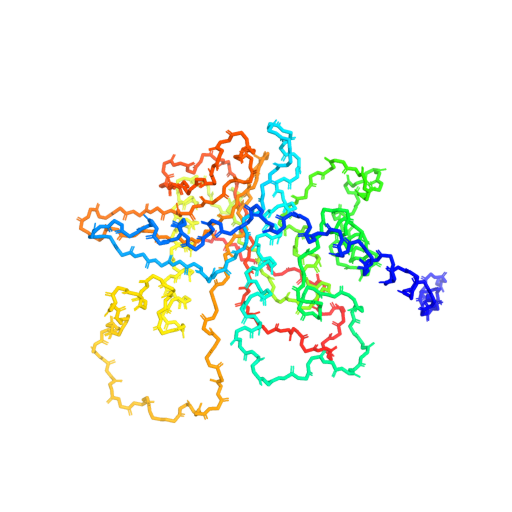818 -8.090 8.614 1.00 84.75 205 GLY A O 1
ATOM 1649 N N . CYS A 1 206 ? -14.776 -6.580 9.896 1.00 82.62 206 CYS A N 1
ATOM 1650 C CA . CYS A 1 206 ? -13.420 -7.078 9.645 1.00 82.62 206 CYS A CA 1
ATOM 1651 C C . CYS A 1 206 ? -13.061 -8.248 10.579 1.00 82.62 206 CYS A C 1
ATOM 1653 O O . CYS A 1 206 ? -13.819 -8.568 11.501 1.00 82.62 206 CYS A O 1
ATOM 1655 N N . ILE A 1 207 ? -11.870 -8.831 10.398 1.00 75.56 207 ILE A N 1
ATOM 1656 C CA . ILE A 1 207 ? -11.351 -9.932 11.230 1.00 75.56 207 ILE A CA 1
ATOM 1657 C C . ILE A 1 207 ? -11.410 -9.624 12.739 1.00 75.56 207 ILE A C 1
ATOM 1659 O O . ILE A 1 207 ? -11.769 -10.490 13.530 1.00 75.56 207 ILE A O 1
ATOM 1663 N N . VAL A 1 208 ? -11.185 -8.366 13.136 1.00 77.44 208 VAL A N 1
ATOM 1664 C CA . VAL A 1 208 ? -11.242 -7.921 14.541 1.00 77.44 208 VAL A CA 1
ATOM 1665 C C . VAL A 1 208 ? -12.682 -7.689 15.027 1.00 77.44 208 VAL A C 1
ATOM 1667 O O . VAL A 1 208 ? -13.040 -8.049 16.152 1.00 77.44 208 VAL A O 1
ATOM 1670 N N . CYS A 1 209 ? -13.547 -7.100 14.195 1.00 76.62 209 CYS A N 1
ATOM 1671 C CA . CYS A 1 209 ? -14.944 -6.840 14.568 1.00 76.62 209 CYS A CA 1
ATOM 1672 C C . CYS A 1 209 ? -15.726 -8.145 14.764 1.00 76.62 209 CYS A C 1
ATOM 1674 O O . CYS A 1 209 ? -16.476 -8.271 15.731 1.00 76.62 209 CYS A O 1
ATOM 1676 N N . ARG A 1 210 ? -15.498 -9.133 13.889 1.00 74.06 210 ARG A N 1
ATOM 1677 C CA . ARG A 1 210 ? -16.159 -10.445 13.952 1.00 74.06 210 ARG A CA 1
ATOM 1678 C C . ARG A 1 210 ? -15.776 -11.217 15.217 1.00 74.06 210 ARG A C 1
ATOM 1680 O O . ARG A 1 210 ? -16.647 -11.769 15.877 1.00 74.06 210 ARG A O 1
ATOM 1687 N N . GLN A 1 211 ? -14.497 -11.196 15.592 1.00 65.75 211 GLN A N 1
ATOM 1688 C CA . GLN A 1 211 ? -14.004 -11.868 16.802 1.00 65.75 211 GLN A CA 1
ATOM 1689 C C . GLN A 1 211 ? -14.508 -11.221 18.098 1.00 65.75 211 GLN A C 1
ATOM 1691 O O . GLN A 1 211 ? -14.745 -11.907 19.086 1.00 65.75 211 GLN A O 1
ATOM 1696 N N . SER A 1 212 ? -14.693 -9.900 18.107 1.00 63.88 212 SER A N 1
ATOM 1697 C CA . SER A 1 212 ? -15.137 -9.166 19.299 1.00 63.88 212 SER A CA 1
ATOM 1698 C C . SER A 1 212 ? -16.655 -9.190 19.528 1.00 63.88 212 SER A C 1
ATOM 1700 O O . SER A 1 212 ? -17.132 -8.518 20.444 1.00 63.88 212 SER A O 1
ATOM 1702 N N . GLY A 1 213 ? -17.426 -9.905 18.696 1.00 57.44 213 GLY A N 1
ATOM 1703 C CA . GLY A 1 213 ? -18.893 -9.934 18.759 1.00 57.44 213 GLY A CA 1
ATOM 1704 C C . GLY A 1 213 ? -19.560 -8.580 18.475 1.00 57.44 213 GLY A C 1
ATOM 1705 O O . GLY A 1 213 ? -20.770 -8.433 18.640 1.00 57.44 213 GLY A O 1
ATOM 1706 N N . ARG A 1 214 ? -18.791 -7.567 18.046 1.00 54.84 214 ARG A N 1
ATOM 1707 C CA . ARG A 1 214 ? -19.302 -6.242 17.682 1.00 54.84 214 ARG A CA 1
ATOM 1708 C C . ARG A 1 214 ? -19.729 -6.265 16.223 1.00 54.84 214 ARG A C 1
ATOM 1710 O O . ARG A 1 214 ? -18.950 -5.945 15.328 1.00 54.84 214 ARG A O 1
ATOM 1717 N N . SER A 1 215 ? -20.987 -6.622 15.992 1.00 47.03 215 SER A N 1
ATOM 1718 C CA . SER A 1 215 ? -21.659 -6.311 14.731 1.00 47.03 215 SER A CA 1
ATOM 1719 C C . SER A 1 215 ? -21.616 -4.795 14.504 1.00 47.03 215 SER A C 1
ATOM 1721 O O . SER A 1 215 ? -22.013 -4.021 15.375 1.00 47.03 215 SER A O 1
ATOM 1723 N N . THR A 1 216 ? -21.146 -4.350 13.336 1.00 47.25 216 THR A N 1
ATOM 1724 C CA . THR A 1 216 ? -21.151 -2.932 12.932 1.00 47.25 216 THR A CA 1
ATOM 1725 C C . THR A 1 216 ? -22.548 -2.427 12.539 1.00 47.25 216 THR A C 1
ATOM 1727 O O . THR A 1 216 ? -22.670 -1.368 11.930 1.00 47.25 216 THR A O 1
ATOM 1730 N N . ALA A 1 217 ? -23.618 -3.150 12.884 1.00 43.69 217 ALA A N 1
ATOM 1731 C CA . ALA A 1 217 ? -24.999 -2.742 12.648 1.00 43.69 217 ALA A CA 1
ATOM 1732 C C . ALA A 1 217 ? -25.460 -1.676 13.660 1.00 43.69 217 ALA A C 1
ATOM 1734 O O . ALA A 1 217 ? -26.301 -1.936 14.512 1.00 43.69 217 ALA A O 1
ATOM 1735 N N . ARG A 1 218 ? -24.889 -0.472 13.575 1.00 37.94 218 ARG A N 1
ATOM 1736 C CA . ARG A 1 218 ? -25.503 0.775 14.063 1.00 37.94 218 ARG A CA 1
ATOM 1737 C C . ARG A 1 218 ? -25.144 1.912 13.107 1.00 37.94 218 ARG A C 1
ATOM 1739 O O . ARG A 1 218 ? -24.420 2.835 13.463 1.00 37.94 218 ARG A O 1
ATOM 1746 N N . ALA A 1 219 ? -25.626 1.804 11.871 1.00 40.41 219 ALA A N 1
ATOM 1747 C CA . ALA A 1 219 ? -26.012 2.995 11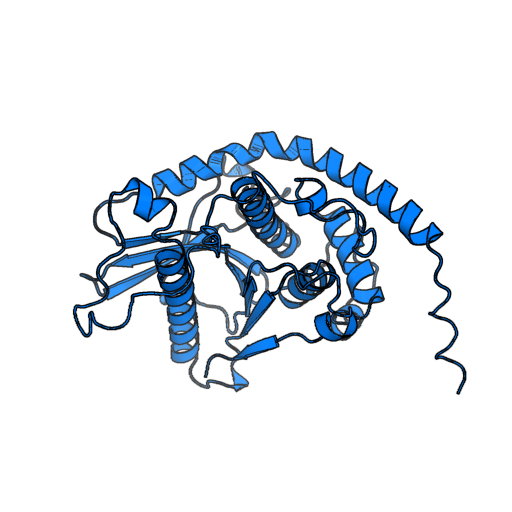.127 1.00 40.41 219 ALA A CA 1
ATOM 1748 C C . ALA A 1 219 ? -27.396 3.395 11.664 1.00 40.41 219 ALA A C 1
ATOM 1750 O O . ALA A 1 219 ? -28.252 2.534 11.846 1.00 40.41 219 ALA A O 1
ATOM 1751 N N . SER A 1 220 ? -27.535 4.661 12.028 1.00 35.66 220 SER A N 1
ATOM 1752 C CA . SER A 1 220 ? -28.700 5.293 12.650 1.00 35.66 220 SER A CA 1
ATOM 1753 C C . SER A 1 220 ? -30.040 4.931 12.003 1.00 35.66 220 SER A C 1
ATOM 1755 O O . SER A 1 220 ? -30.160 4.963 10.780 1.00 35.66 220 SER A O 1
ATOM 1757 N N . ASP A 1 221 ? -31.038 4.673 12.854 1.00 35.59 221 ASP A N 1
ATOM 1758 C CA . ASP A 1 221 ? -32.460 4.648 12.511 1.00 35.59 221 ASP A CA 1
ATOM 1759 C C . ASP A 1 221 ? -32.856 5.925 11.760 1.00 35.59 221 ASP A C 1
ATOM 1761 O O . ASP A 1 221 ? -32.728 7.038 12.273 1.00 35.59 221 ASP A O 1
ATOM 1765 N N . GLY A 1 222 ? -33.331 5.743 10.533 1.00 34.06 222 GLY A N 1
ATOM 1766 C CA . GLY A 1 222 ? -33.822 6.799 9.663 1.00 34.06 222 GLY A CA 1
ATOM 1767 C C . GLY A 1 222 ? -34.081 6.240 8.270 1.00 34.06 222 GLY A C 1
ATOM 1768 O O . GLY A 1 222 ? -33.178 6.215 7.445 1.00 34.06 222 GLY A O 1
ATOM 1769 N N . ASP A 1 223 ? -35.323 5.807 8.051 1.00 32.09 223 ASP A N 1
ATOM 1770 C CA . ASP A 1 223 ? -35.910 5.333 6.787 1.00 32.09 223 ASP A CA 1
ATOM 1771 C C . ASP A 1 223 ? -35.757 3.833 6.453 1.00 32.09 223 ASP A C 1
ATOM 1773 O O . ASP A 1 223 ? -35.123 3.393 5.491 1.00 32.09 223 ASP A O 1
ATOM 1777 N N . VAL A 1 224 ? -36.419 3.013 7.276 1.00 38.81 224 VAL A N 1
ATOM 1778 C CA . VAL A 1 224 ? -36.681 1.593 7.011 1.00 38.81 224 VAL A CA 1
ATOM 1779 C C . VAL A 1 224 ? -37.959 1.473 6.181 1.00 38.81 224 VAL A C 1
ATOM 1781 O O . VAL A 1 224 ? -39.008 1.081 6.686 1.00 38.81 224 VAL A O 1
ATOM 1784 N N . SER A 1 225 ? -37.897 1.817 4.895 1.00 29.59 225 SER A N 1
ATOM 1785 C CA . SER A 1 225 ? -38.990 1.464 3.978 1.00 29.59 225 SER A CA 1
ATOM 1786 C C . SER A 1 225 ? -38.585 1.106 2.544 1.00 29.59 225 SER A C 1
ATOM 1788 O O . SER A 1 225 ? -39.428 0.604 1.809 1.00 29.59 225 SER A O 1
ATOM 1790 N N . ASN A 1 226 ? -37.301 1.190 2.162 1.00 31.83 226 ASN A N 1
ATOM 1791 C CA . ASN A 1 226 ? -36.871 0.821 0.799 1.00 31.83 226 ASN A CA 1
ATOM 1792 C C . ASN A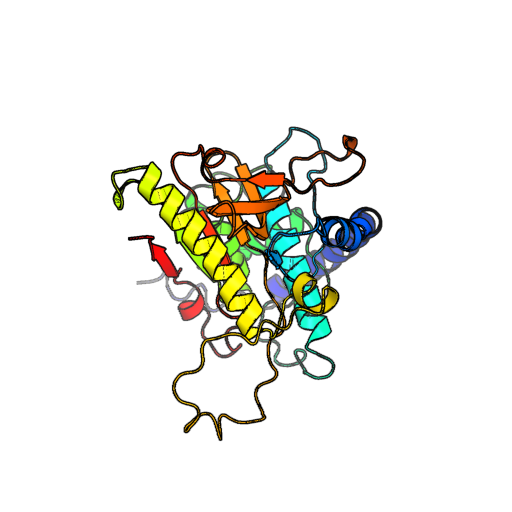 1 226 ? -35.664 -0.132 0.690 1.00 31.83 226 ASN A C 1
ATOM 1794 O O . ASN A 1 226 ? -35.107 -0.325 -0.387 1.00 31.83 226 ASN A O 1
ATOM 1798 N N . ALA A 1 227 ? -35.281 -0.812 1.776 1.00 34.69 227 ALA A N 1
ATOM 1799 C CA . ALA A 1 227 ? -34.206 -1.817 1.767 1.00 34.69 227 ALA A CA 1
ATOM 1800 C C . ALA A 1 227 ? -34.696 -3.253 1.461 1.00 34.69 227 ALA A C 1
ATOM 1802 O O . ALA A 1 227 ? -34.103 -4.234 1.913 1.00 34.69 227 ALA A O 1
ATOM 1803 N N . ARG A 1 228 ? -35.789 -3.401 0.701 1.00 31.02 228 ARG A N 1
ATOM 1804 C CA . ARG A 1 228 ? -36.220 -4.685 0.129 1.00 31.02 228 ARG A CA 1
ATOM 1805 C C . ARG A 1 228 ? -35.938 -4.669 -1.373 1.00 31.02 228 ARG A C 1
ATOM 1807 O O . ARG A 1 228 ? -36.443 -3.814 -2.081 1.00 31.02 228 ARG A O 1
ATOM 1814 N N . ALA A 1 229 ? -35.169 -5.666 -1.814 1.00 32.25 229 ALA A N 1
ATOM 1815 C CA . ALA A 1 229 ? -34.792 -5.971 -3.198 1.00 32.25 229 ALA A CA 1
ATOM 1816 C C . ALA A 1 229 ? -33.555 -5.248 -3.773 1.00 32.25 229 ALA A C 1
ATOM 1818 O O . ALA A 1 229 ? -33.596 -4.665 -4.849 1.00 32.25 229 ALA A O 1
ATOM 1819 N N . VAL A 1 230 ? -32.389 -5.445 -3.148 1.00 33.41 230 VAL A N 1
ATOM 1820 C CA . VAL A 1 230 ? -31.124 -5.495 -3.907 1.00 33.41 230 VAL A CA 1
ATOM 1821 C C . VAL A 1 230 ? -30.575 -6.918 -3.824 1.00 33.41 230 VAL A C 1
ATOM 1823 O O . VAL A 1 230 ? -29.812 -7.267 -2.933 1.00 33.41 230 VAL A O 1
ATOM 1826 N N . HIS A 1 231 ? -31.094 -7.755 -4.725 1.00 30.02 231 HIS A N 1
ATOM 1827 C CA . HIS A 1 231 ? -30.495 -8.963 -5.295 1.00 30.02 231 HIS A CA 1
ATOM 1828 C C . HIS A 1 231 ? -29.594 -9.805 -4.372 1.00 30.02 231 HIS A C 1
ATOM 1830 O O . HIS A 1 231 ? -28.390 -9.579 -4.241 1.00 30.02 231 HIS A O 1
ATOM 1836 N N . ALA A 1 232 ? -30.186 -10.880 -3.845 1.00 29.88 232 ALA A N 1
ATOM 1837 C CA . ALA A 1 232 ? -29.531 -12.029 -3.224 1.00 29.88 232 ALA A CA 1
ATOM 1838 C C . ALA A 1 232 ? -28.681 -12.847 -4.230 1.00 29.88 232 ALA A C 1
ATOM 1840 O O . ALA A 1 232 ? -28.909 -14.036 -4.431 1.00 29.88 232 ALA A O 1
ATOM 1841 N N . GLY A 1 233 ? -27.710 -12.200 -4.883 1.00 28.78 233 GLY A N 1
ATOM 1842 C CA . GLY A 1 233 ? -26.853 -12.811 -5.906 1.00 28.78 233 GLY A CA 1
ATOM 1843 C C . GLY A 1 233 ? -25.432 -12.245 -6.013 1.00 28.78 233 GLY A C 1
ATOM 1844 O O . GLY A 1 233 ? -24.605 -12.843 -6.693 1.00 28.78 233 GLY A O 1
ATOM 1845 N N . SER A 1 234 ? -25.096 -11.144 -5.328 1.00 37.81 234 SER A N 1
ATOM 1846 C CA . SER A 1 234 ? -23.717 -10.638 -5.291 1.00 37.81 234 SER A CA 1
ATOM 1847 C C . SER A 1 234 ? -23.013 -11.151 -4.035 1.00 37.81 234 SER A C 1
ATOM 1849 O O . SER A 1 234 ? -23.315 -10.714 -2.922 1.00 37.81 234 SER A O 1
ATOM 1851 N N . LYS A 1 235 ? -22.112 -12.131 -4.201 1.00 43.66 235 LYS A N 1
ATOM 1852 C CA . LYS A 1 235 ? -21.228 -12.631 -3.137 1.00 43.66 235 LYS A CA 1
ATOM 1853 C C . LYS A 1 235 ? -20.527 -11.427 -2.499 1.00 43.66 235 LYS A C 1
ATOM 1855 O O . LYS A 1 235 ? -19.737 -10.757 -3.161 1.00 43.66 235 LYS A O 1
ATOM 1860 N N . ARG A 1 236 ? -20.847 -11.117 -1.237 1.00 51.31 236 ARG A N 1
ATOM 1861 C CA . ARG A 1 236 ? -20.198 -10.026 -0.498 1.00 51.31 236 ARG A CA 1
ATOM 1862 C C . ARG A 1 236 ? -18.696 -10.275 -0.513 1.00 51.31 236 ARG A C 1
ATOM 1864 O O . ARG A 1 236 ? -18.234 -11.331 -0.089 1.00 51.31 236 ARG A O 1
ATOM 1871 N N . ASN A 1 237 ? -17.948 -9.323 -1.059 1.00 57.19 237 ASN A N 1
ATOM 1872 C CA . ASN A 1 237 ? -16.501 -9.391 -1.036 1.00 57.19 237 ASN A CA 1
ATOM 1873 C C . ASN A 1 237 ? -16.042 -8.987 0.369 1.00 57.19 237 ASN A C 1
ATOM 1875 O O . ASN A 1 237 ? -15.813 -7.813 0.656 1.00 57.19 237 ASN A O 1
ATOM 1879 N N . ASP A 1 238 ? -15.994 -9.980 1.255 1.00 72.12 238 ASP A N 1
ATOM 1880 C CA . ASP A 1 238 ? -15.626 -9.881 2.673 1.00 72.12 238 ASP A CA 1
ATOM 1881 C C . ASP A 1 238 ? -14.159 -9.478 2.906 1.00 72.12 238 ASP A C 1
ATOM 1883 O O . ASP A 1 238 ? -13.689 -9.385 4.043 1.00 72.12 238 ASP A O 1
ATOM 1887 N N . TRP A 1 239 ? -13.423 -9.251 1.824 1.00 84.19 239 TRP A N 1
ATOM 1888 C CA . TRP A 1 239 ? -12.008 -8.965 1.835 1.00 84.19 239 TRP A CA 1
ATOM 1889 C C . TRP A 1 239 ? -11.710 -7.462 1.934 1.00 84.19 239 TRP A C 1
ATOM 1891 O O . TRP A 1 239 ? -12.266 -6.630 1.209 1.00 84.19 239 TRP A O 1
ATOM 1901 N N . ILE A 1 240 ? -10.801 -7.108 2.843 1.00 89.19 240 ILE A N 1
ATOM 1902 C CA . ILE A 1 240 ? -10.360 -5.738 3.116 1.00 89.19 240 ILE A CA 1
ATOM 1903 C C . ILE A 1 240 ? -8.853 -5.660 2.824 1.00 89.19 240 ILE A C 1
ATOM 1905 O O . ILE A 1 240 ? -8.065 -6.131 3.640 1.00 89.19 240 ILE A O 1
ATOM 1909 N N . PRO A 1 241 ? -8.420 -5.072 1.697 1.00 92.25 241 PRO A N 1
ATOM 1910 C CA . PRO A 1 241 ? -7.000 -4.940 1.387 1.00 92.25 241 PRO A CA 1
ATOM 1911 C C . PRO A 1 241 ? -6.268 -4.000 2.355 1.00 92.25 241 PRO A C 1
ATOM 1913 O O . PRO A 1 241 ? -6.861 -2.991 2.765 1.00 92.25 241 PRO A O 1
ATOM 1916 N N . PRO A 1 242 ? -4.984 -4.270 2.661 1.00 95.38 242 PRO A N 1
ATOM 1917 C CA . PRO A 1 242 ? -4.110 -3.291 3.293 1.00 95.38 242 PRO A CA 1
ATOM 1918 C C . PRO A 1 242 ? -3.832 -2.104 2.352 1.00 95.38 242 PRO A C 1
ATOM 1920 O O . PRO A 1 242 ? -4.189 -2.130 1.171 1.00 95.38 242 PRO A O 1
ATOM 1923 N N . LEU A 1 243 ? -3.200 -1.052 2.873 1.00 97.81 243 LEU A N 1
ATOM 1924 C CA . LEU A 1 243 ? -2.788 0.119 2.093 1.00 97.81 243 LEU A CA 1
ATOM 1925 C C . LEU A 1 243 ? -1.262 0.147 1.957 1.00 97.81 243 LEU A C 1
ATOM 1927 O O . LEU A 1 243 ? -0.563 0.067 2.968 1.00 97.81 243 LEU A O 1
ATOM 1931 N N . PHE A 1 244 ? -0.759 0.323 0.734 1.00 97.81 244 PHE A N 1
ATOM 1932 C CA . PHE A 1 244 ? 0.652 0.629 0.485 1.00 97.81 244 PHE A CA 1
ATOM 1933 C C . PHE A 1 244 ? 0.833 2.132 0.688 1.00 97.81 244 PHE A C 1
ATOM 1935 O O . PHE A 1 244 ? 0.256 2.930 -0.046 1.00 97.81 244 PHE A O 1
ATOM 1942 N N . PHE A 1 245 ? 1.635 2.520 1.676 1.00 96.62 245 PHE A N 1
ATOM 1943 C CA . PHE A 1 245 ? 1.811 3.901 2.113 1.00 96.62 245 PHE A CA 1
ATOM 1944 C C . PHE A 1 245 ? 3.264 4.355 1.891 1.00 96.62 245 PHE A C 1
ATOM 1946 O O . PHE A 1 245 ? 4.187 3.830 2.509 1.00 96.62 245 PHE A O 1
ATOM 1953 N N . GLN A 1 246 ? 3.475 5.322 1.003 1.00 96.25 246 GLN A N 1
ATOM 1954 C CA . GLN A 1 246 ? 4.783 5.803 0.554 1.00 96.25 246 GLN A CA 1
ATOM 1955 C C . GLN A 1 246 ? 5.035 7.235 1.017 1.00 96.25 246 GLN A C 1
ATOM 1957 O O . GLN A 1 246 ? 4.129 8.066 1.018 1.00 96.25 246 GLN A O 1
ATOM 1962 N N . TYR A 1 247 ? 6.288 7.532 1.340 1.00 94.94 247 TYR A N 1
ATOM 1963 C CA . TYR A 1 247 ? 6.816 8.885 1.493 1.00 94.94 247 TYR A CA 1
ATOM 1964 C C . TYR A 1 247 ? 8.261 8.942 0.991 1.00 94.94 247 TYR A C 1
ATOM 1966 O O . TYR A 1 247 ? 8.840 7.925 0.604 1.00 94.94 247 TYR A O 1
ATOM 1974 N N . ALA A 1 248 ? 8.850 10.137 0.944 1.00 91.69 248 ALA A N 1
ATOM 1975 C CA . ALA A 1 248 ? 10.225 10.297 0.485 1.00 91.69 248 ALA A CA 1
ATOM 1976 C C . ALA A 1 248 ? 11.179 9.423 1.316 1.00 91.69 248 ALA A C 1
ATOM 1978 O O . ALA A 1 248 ? 11.251 9.557 2.538 1.00 91.69 248 ALA A O 1
ATOM 1979 N N . GLY A 1 249 ? 11.898 8.525 0.644 1.00 90.00 249 GLY A N 1
ATOM 1980 C CA . GLY A 1 249 ? 12.906 7.686 1.281 1.00 90.00 249 GLY A CA 1
ATOM 1981 C C . GLY A 1 249 ? 12.379 6.488 2.076 1.00 90.00 249 GLY A C 1
ATOM 1982 O O . GLY A 1 249 ? 13.209 5.808 2.669 1.00 90.00 249 GLY A O 1
ATOM 1983 N N . HIS A 1 250 ? 11.074 6.164 2.070 1.00 94.06 250 HIS A N 1
ATOM 1984 C CA . HIS A 1 250 ? 10.596 4.872 2.595 1.00 94.06 250 HIS A CA 1
ATOM 1985 C C . HIS A 1 250 ? 9.139 4.543 2.240 1.00 94.06 250 HIS A C 1
ATOM 1987 O O . HIS A 1 250 ? 8.347 5.417 1.885 1.00 94.06 250 HIS A O 1
ATOM 1993 N N . SER A 1 251 ? 8.747 3.283 2.430 1.00 95.38 251 SER A N 1
ATOM 1994 C CA . SER A 1 251 ? 7.344 2.864 2.381 1.00 95.38 251 SER A CA 1
ATOM 1995 C C . SER A 1 251 ? 6.987 1.871 3.483 1.00 95.38 251 SER A C 1
ATOM 1997 O O . SER A 1 251 ? 7.819 1.096 3.957 1.00 95.38 251 SER A O 1
ATOM 1999 N N . VAL A 1 252 ? 5.712 1.864 3.872 1.00 95.50 252 VAL A N 1
ATOM 2000 C CA . VAL A 1 252 ? 5.142 0.977 4.895 1.00 95.50 252 VAL A CA 1
ATOM 2001 C C . VAL A 1 252 ? 3.783 0.432 4.454 1.00 95.50 252 VAL A C 1
ATOM 2003 O O . VAL A 1 252 ? 3.126 0.985 3.570 1.00 95.50 252 VAL A O 1
ATOM 2006 N N . THR A 1 253 ? 3.325 -0.637 5.102 1.00 95.62 253 THR A N 1
ATOM 2007 C CA . THR A 1 253 ? 1.989 -1.202 4.880 1.00 95.62 253 THR A CA 1
ATOM 2008 C C . THR A 1 253 ? 1.085 -0.846 6.049 1.00 95.62 253 THR A C 1
ATOM 2010 O O . THR A 1 253 ? 1.316 -1.291 7.172 1.00 95.62 253 THR A O 1
ATOM 2013 N N . VAL A 1 254 ? 0.023 -0.075 5.810 1.00 96.12 254 VAL A N 1
ATOM 2014 C CA . VAL A 1 254 ? -1.013 0.165 6.827 1.00 96.12 254 VAL A CA 1
ATOM 2015 C C . VAL A 1 254 ? -1.990 -1.002 6.786 1.00 96.12 254 VAL A C 1
ATOM 2017 O O . VAL A 1 254 ? -2.611 -1.246 5.754 1.00 96.12 254 VAL A O 1
ATOM 2020 N N . ILE A 1 255 ? -2.149 -1.690 7.914 1.00 93.19 255 ILE A N 1
ATOM 2021 C CA . ILE A 1 255 ? -2.965 -2.904 8.089 1.00 93.19 255 ILE A CA 1
ATOM 2022 C C . ILE A 1 255 ? -4.274 -2.650 8.842 1.00 93.19 255 ILE A C 1
ATOM 2024 O O . ILE A 1 255 ? -5.074 -3.557 9.056 1.00 93.19 255 ILE A O 1
ATOM 2028 N N . GLY A 1 256 ? -4.498 -1.426 9.306 1.00 92.44 256 GLY A N 1
ATOM 2029 C CA . GLY A 1 256 ? -5.718 -1.087 10.013 1.00 92.44 256 GLY A CA 1
ATOM 2030 C C . GLY A 1 256 ? -5.644 0.248 10.713 1.00 92.44 256 GLY A C 1
ATOM 2031 O O . GLY A 1 256 ? -4.694 1.014 10.559 1.00 92.44 256 GLY A O 1
ATOM 2032 N N . VAL A 1 257 ? -6.676 0.505 11.503 1.00 92.50 257 VAL A N 1
ATOM 2033 C CA . VAL A 1 257 ? -6.841 1.735 12.263 1.00 92.50 257 VAL A CA 1
ATOM 2034 C C . VAL A 1 257 ? -7.410 1.450 13.637 1.00 92.50 257 VAL A C 1
ATOM 2036 O O . VAL A 1 257 ? -8.180 0.504 13.839 1.00 92.50 257 VAL A O 1
ATOM 2039 N N . GLU A 1 258 ? -7.047 2.307 14.577 1.00 89.56 258 GLU A N 1
ATOM 2040 C CA . GLU A 1 258 ? -7.596 2.332 15.920 1.00 89.56 258 GLU A CA 1
ATOM 2041 C C . GLU A 1 258 ? -8.243 3.693 16.175 1.00 89.56 258 GLU A C 1
ATOM 2043 O O . GLU A 1 258 ? -7.670 4.734 15.860 1.00 89.56 258 GLU A O 1
ATOM 2048 N N . ILE A 1 259 ? -9.457 3.675 16.722 1.00 87.75 259 ILE A N 1
ATOM 2049 C CA . ILE A 1 259 ? -10.273 4.858 16.986 1.00 87.75 259 ILE A CA 1
ATOM 2050 C C . ILE A 1 259 ? -10.727 4.814 18.445 1.00 87.75 259 ILE A C 1
ATOM 2052 O O . ILE A 1 259 ? -11.400 3.874 18.885 1.00 87.75 259 ILE A O 1
ATOM 2056 N N . ASP A 1 260 ? -10.378 5.854 19.191 1.00 86.62 260 ASP A N 1
ATOM 2057 C CA . ASP A 1 260 ? -10.819 6.101 20.556 1.00 86.62 260 ASP A CA 1
ATOM 2058 C C . ASP A 1 260 ? -11.754 7.315 20.573 1.00 86.62 260 ASP A C 1
ATOM 2060 O O . ASP A 1 260 ? -11.335 8.463 20.708 1.00 86.62 260 ASP A O 1
ATOM 2064 N N . LEU A 1 261 ? -13.056 7.046 20.445 1.00 81.56 261 LEU A N 1
ATOM 2065 C CA . LEU A 1 261 ? -14.084 8.090 20.428 1.00 81.56 261 LEU A CA 1
ATOM 2066 C C . LEU A 1 261 ? -14.182 8.861 21.752 1.00 81.56 261 LEU A C 1
ATOM 2068 O O . LEU A 1 261 ? -14.677 9.980 21.756 1.00 81.56 261 LEU A O 1
ATOM 2072 N N . ARG A 1 262 ? -13.731 8.286 22.878 1.00 84.38 262 ARG A N 1
ATOM 2073 C CA . ARG A 1 262 ? -13.791 8.969 24.183 1.00 84.38 262 ARG A CA 1
ATOM 2074 C C . ARG A 1 262 ? -12.711 10.030 24.302 1.00 84.38 262 ARG A C 1
ATOM 2076 O O . ARG A 1 262 ? -12.941 11.067 24.909 1.00 84.38 262 ARG A O 1
ATOM 2083 N N . ARG A 1 263 ? -11.534 9.732 23.754 1.00 84.94 263 ARG A N 1
ATOM 2084 C CA . ARG A 1 263 ? -10.374 10.627 23.770 1.00 84.94 263 ARG A CA 1
ATOM 2085 C C . ARG A 1 263 ? -10.268 11.483 22.510 1.00 84.94 263 ARG A C 1
ATOM 2087 O O . ARG A 1 263 ? -9.392 12.332 22.443 1.00 84.94 263 ARG A O 1
ATOM 2094 N N . ASN A 1 264 ? -11.147 11.257 21.530 1.00 84.75 264 ASN A N 1
ATOM 2095 C CA . ASN A 1 264 ? -11.039 11.814 20.183 1.00 84.75 264 ASN A CA 1
ATOM 2096 C C . ASN A 1 264 ? -9.653 11.544 19.558 1.00 84.75 264 ASN A C 1
ATOM 2098 O O . ASN A 1 264 ? -9.077 12.385 18.875 1.00 84.75 264 ASN A O 1
ATOM 2102 N N . GLU A 1 265 ? -9.101 10.359 19.831 1.00 88.50 265 GLU A N 1
ATOM 2103 C CA . GLU A 1 265 ? -7.787 9.930 19.354 1.00 88.50 265 GLU A CA 1
ATOM 2104 C C . GLU A 1 265 ? -7.954 8.874 18.261 1.00 88.50 265 GLU A C 1
ATOM 2106 O O . GLU A 1 265 ? -8.863 8.040 18.297 1.00 88.50 265 GLU A O 1
ATOM 2111 N N . SER A 1 266 ? -7.048 8.879 17.290 1.00 90.81 266 SER A N 1
ATOM 2112 C CA . SER A 1 266 ? -6.993 7.842 16.265 1.00 90.81 266 SER A CA 1
ATOM 2113 C C . SER A 1 266 ? -5.567 7.623 15.780 1.00 90.81 266 SER A C 1
ATOM 2115 O O . SER A 1 266 ? -4.732 8.530 15.848 1.00 90.81 266 SER A O 1
ATOM 2117 N N . CYS A 1 267 ? -5.278 6.408 15.321 1.00 92.88 267 CYS A N 1
ATOM 2118 C CA . CYS A 1 267 ? -3.988 6.080 14.731 1.00 92.88 267 CYS A CA 1
ATOM 2119 C C . CYS A 1 267 ? -4.101 5.037 13.615 1.00 92.88 267 CYS A C 1
ATOM 2121 O O . CYS A 1 267 ? -5.030 4.224 13.570 1.00 92.88 267 CYS A O 1
ATOM 2123 N N . LEU A 1 268 ? -3.114 5.071 12.724 1.00 94.44 268 LEU A N 1
ATOM 2124 C CA . LEU A 1 268 ? -2.849 4.048 11.723 1.00 94.44 268 LEU A CA 1
ATOM 2125 C C . LEU A 1 268 ? -2.025 2.933 12.353 1.00 94.44 268 LEU A C 1
ATOM 2127 O O . LEU A 1 268 ? -1.079 3.194 13.092 1.00 94.44 268 LEU A O 1
ATOM 2131 N N . LEU A 1 269 ? -2.364 1.694 12.027 1.00 91.75 269 LEU A N 1
ATOM 2132 C CA . LEU A 1 269 ? -1.655 0.503 12.469 1.00 91.75 269 LEU A CA 1
ATOM 2133 C C . LEU A 1 269 ? -0.872 -0.014 11.270 1.00 91.75 269 LEU A C 1
ATOM 2135 O O . LEU A 1 269 ? -1.474 -0.334 10.247 1.00 91.75 269 LEU A O 1
ATOM 2139 N N . LEU A 1 270 ? 0.453 -0.044 11.369 1.00 91.00 270 LEU A N 1
ATOM 2140 C CA . LEU A 1 270 ? 1.326 -0.286 10.222 1.00 91.00 270 LEU A CA 1
ATOM 2141 C C . LEU A 1 270 ? 2.438 -1.285 10.508 1.00 91.00 270 LEU A C 1
ATOM 2143 O O . LEU A 1 270 ? 2.892 -1.443 11.644 1.00 91.00 270 LEU A O 1
ATOM 2147 N N . ILE A 1 271 ? 2.884 -1.916 9.431 1.00 88.25 271 ILE A N 1
ATOM 2148 C CA . ILE A 1 271 ? 4.033 -2.805 9.368 1.00 88.25 271 ILE A CA 1
ATOM 2149 C C . ILE A 1 271 ? 5.092 -2.110 8.528 1.00 88.25 271 ILE A C 1
ATOM 2151 O O . ILE A 1 271 ? 4.824 -1.650 7.418 1.00 88.25 271 ILE A O 1
ATOM 2155 N N . ASP A 1 272 ? 6.288 -2.022 9.091 1.00 89.75 272 ASP A N 1
ATOM 2156 C CA . ASP A 1 272 ? 7.437 -1.417 8.440 1.00 89.75 272 ASP A CA 1
ATOM 2157 C C . ASP A 1 272 ? 8.390 -2.543 8.015 1.00 89.75 272 ASP A C 1
ATOM 2159 O O . ASP A 1 272 ? 8.905 -3.243 8.893 1.00 89.75 272 ASP A O 1
ATOM 2163 N N . PRO A 1 273 ? 8.610 -2.752 6.704 1.00 87.31 273 PRO A N 1
ATOM 2164 C CA . PRO A 1 273 ? 9.444 -3.846 6.217 1.00 87.31 273 PRO A CA 1
ATOM 2165 C C . PRO A 1 273 ? 10.924 -3.685 6.586 1.00 87.31 273 PRO A C 1
ATOM 2167 O O . PRO A 1 273 ? 11.656 -4.666 6.528 1.00 87.31 273 PRO A O 1
ATOM 2170 N N . SER A 1 274 ? 11.372 -2.490 6.997 1.00 83.25 274 SER A N 1
ATOM 2171 C CA . SER A 1 274 ? 12.748 -2.266 7.468 1.00 83.25 274 SER A CA 1
ATOM 2172 C C . SER A 1 274 ? 13.005 -2.782 8.885 1.00 83.25 274 SER A C 1
ATOM 2174 O O . SER A 1 274 ? 14.144 -2.761 9.354 1.00 83.25 274 SER A O 1
ATOM 2176 N N . GLN A 1 275 ? 11.961 -3.240 9.587 1.00 73.75 275 GLN A N 1
ATOM 2177 C CA . GLN A 1 275 ? 12.117 -3.931 10.859 1.00 73.75 275 GLN A CA 1
ATOM 2178 C C . GLN A 1 275 ? 12.822 -5.258 10.592 1.00 73.75 275 GLN A C 1
ATOM 2180 O O . GLN A 1 275 ? 12.216 -6.222 10.140 1.00 73.75 275 GLN A O 1
ATOM 2185 N N . GLY A 1 276 ? 14.128 -5.245 10.808 1.00 57.16 276 GLY A N 1
ATOM 2186 C CA . GLY A 1 276 ? 15.040 -6.310 10.454 1.00 57.16 276 GLY A CA 1
ATOM 2187 C C . GLY A 1 276 ? 14.725 -7.695 11.007 1.00 57.16 276 GLY A C 1
ATOM 2188 O O . GLY A 1 276 ? 14.010 -7.849 11.998 1.00 57.16 276 GLY A O 1
ATOM 2189 N N . VAL A 1 277 ? 15.348 -8.719 10.421 1.00 55.19 277 VAL A N 1
ATOM 2190 C CA . VAL A 1 277 ? 15.227 -10.124 10.859 1.00 55.19 277 VAL A CA 1
ATOM 2191 C C . VAL A 1 277 ? 15.732 -10.297 12.304 1.00 55.19 277 VAL A C 1
ATOM 2193 O O . VAL A 1 277 ? 15.283 -11.185 13.033 1.00 55.19 277 VAL A O 1
ATOM 2196 N N . SER A 1 278 ? 16.616 -9.401 12.759 1.00 54.50 278 SER A N 1
ATOM 2197 C CA . SER A 1 278 ? 17.184 -9.389 14.112 1.00 54.50 278 SER A CA 1
ATOM 2198 C C . SER A 1 278 ? 16.170 -9.105 15.229 1.00 54.50 278 SER A C 1
ATOM 2200 O O . SER A 1 278 ? 16.420 -9.458 16.383 1.00 54.50 278 SER A O 1
ATOM 2202 N N . CYS A 1 279 ? 15.004 -8.513 14.932 1.00 51.66 279 CYS A N 1
ATOM 2203 C CA . CYS A 1 279 ? 14.028 -8.158 15.966 1.00 51.66 279 CYS A CA 1
ATOM 2204 C C . CYS A 1 279 ? 13.186 -9.347 16.465 1.00 51.66 279 CYS A C 1
ATOM 2206 O O . CYS A 1 279 ? 12.363 -9.177 17.371 1.00 51.66 279 CYS A O 1
ATOM 2208 N N . GLY A 1 280 ? 13.385 -10.544 15.896 1.00 51.75 280 GLY A N 1
ATOM 2209 C CA . GLY A 1 280 ? 12.806 -11.820 16.329 1.00 51.75 280 GLY A CA 1
ATOM 2210 C C . GLY A 1 280 ? 11.303 -11.975 16.078 1.00 51.75 280 GLY A C 1
ATOM 2211 O O . GLY A 1 280 ? 10.838 -13.102 15.942 1.00 51.75 280 GLY A O 1
ATOM 2212 N N . ARG A 1 281 ? 10.545 -10.869 16.005 1.00 62.50 281 ARG A N 1
ATOM 2213 C CA . ARG A 1 281 ? 9.134 -10.807 15.596 1.00 62.50 281 ARG A CA 1
ATOM 2214 C C . ARG A 1 281 ? 8.793 -9.457 14.958 1.00 62.50 281 ARG A C 1
ATOM 2216 O O . ARG A 1 281 ? 9.231 -8.428 15.485 1.00 62.50 281 ARG A O 1
ATOM 2223 N N . PRO A 1 282 ? 7.953 -9.433 13.914 1.00 66.12 282 PRO A N 1
ATOM 2224 C CA . PRO A 1 282 ? 7.472 -8.187 13.331 1.00 66.12 282 PRO A CA 1
ATOM 2225 C C . PRO A 1 282 ? 6.638 -7.380 14.336 1.00 66.12 282 PRO A C 1
ATOM 2227 O O . PRO A 1 282 ? 5.829 -7.937 15.086 1.00 66.12 282 PRO A O 1
ATOM 2230 N N . ARG A 1 283 ? 6.824 -6.053 14.365 1.00 75.12 283 ARG A N 1
ATOM 2231 C CA . ARG A 1 283 ? 6.097 -5.144 15.263 1.00 75.12 283 ARG A CA 1
ATOM 2232 C C . ARG A 1 283 ? 5.123 -4.270 14.491 1.00 75.12 283 ARG A C 1
ATOM 2234 O O . ARG A 1 283 ? 5.481 -3.572 13.544 1.00 75.12 283 ARG A O 1
ATOM 2241 N N . ILE A 1 284 ? 3.899 -4.222 14.998 1.00 81.12 284 ILE A N 1
ATOM 2242 C CA . ILE A 1 284 ? 2.904 -3.252 14.554 1.00 81.12 284 ILE A CA 1
ATOM 2243 C C . ILE A 1 284 ? 3.208 -1.920 15.231 1.00 81.12 284 ILE A C 1
ATOM 2245 O O . ILE A 1 284 ? 3.256 -1.829 16.461 1.00 81.12 284 ILE A O 1
ATOM 2249 N N . ARG A 1 285 ? 3.411 -0.886 14.421 1.00 86.38 285 ARG A N 1
ATOM 2250 C CA . ARG A 1 285 ? 3.540 0.497 14.877 1.00 86.38 285 ARG A CA 1
ATOM 2251 C C . ARG A 1 285 ? 2.182 1.186 14.824 1.00 86.38 285 ARG A C 1
ATOM 2253 O O . ARG A 1 285 ? 1.345 0.855 13.989 1.00 86.38 285 ARG A O 1
ATOM 2260 N N . ALA A 1 286 ? 1.984 2.137 15.727 1.00 89.62 286 ALA A N 1
ATOM 2261 C CA . ALA A 1 286 ? 0.817 3.003 15.750 1.00 89.62 286 ALA A CA 1
ATOM 2262 C C . ALA A 1 286 ? 1.265 4.426 15.411 1.00 89.62 286 ALA A C 1
ATOM 2264 O O . ALA A 1 286 ? 2.034 5.002 16.175 1.00 89.62 286 ALA A O 1
ATOM 2265 N N . TRP A 1 287 ? 0.810 4.967 14.282 1.00 94.06 287 TRP A N 1
ATOM 2266 C CA . TRP A 1 287 ? 1.070 6.351 13.884 1.00 94.06 287 TRP A CA 1
ATOM 2267 C C . TRP A 1 287 ? -0.159 7.217 14.090 1.00 94.06 287 TRP A C 1
ATOM 2269 O O . TRP A 1 287 ? -1.220 6.977 13.517 1.00 94.06 287 TRP A O 1
ATOM 2279 N N . THR A 1 288 ? -0.003 8.236 14.915 1.00 94.38 288 THR A N 1
ATOM 2280 C CA . THR A 1 288 ? -0.936 9.345 15.077 1.00 94.38 288 THR A CA 1
ATOM 2281 C C . THR A 1 288 ? -0.673 10.415 14.016 1.00 94.38 288 THR A C 1
ATOM 2283 O O . THR A 1 288 ? 0.247 10.307 13.206 1.00 94.38 288 THR A O 1
ATOM 2286 N N . LEU A 1 289 ? -1.463 11.491 14.025 1.00 92.31 289 LEU A N 1
ATOM 2287 C CA . LEU A 1 289 ? -1.224 12.638 13.144 1.00 92.31 289 LEU A CA 1
ATOM 2288 C C . LEU A 1 289 ? 0.171 13.252 13.362 1.00 92.31 289 LEU A C 1
ATOM 2290 O O . LEU A 1 289 ? 0.791 13.714 12.409 1.00 92.31 289 LEU A O 1
ATOM 2294 N N . GLN A 1 290 ? 0.676 13.213 14.599 1.00 92.31 290 GLN A N 1
ATOM 2295 C CA . GLN A 1 290 ? 1.990 13.746 14.963 1.00 92.31 290 GLN A CA 1
ATOM 2296 C C . GLN A 1 290 ? 3.140 12.916 14.388 1.00 92.31 290 GLN A C 1
ATOM 2298 O O . GLN A 1 290 ? 4.243 13.427 14.245 1.00 92.31 290 GLN A O 1
ATOM 2303 N N . ASP A 1 291 ? 2.901 11.659 14.024 1.00 94.75 291 ASP A N 1
ATOM 2304 C CA . ASP A 1 291 ? 3.922 10.808 13.412 1.00 94.75 291 ASP A CA 1
ATOM 2305 C C . ASP A 1 291 ? 4.039 11.049 11.895 1.00 94.75 291 ASP A C 1
ATOM 2307 O O . ASP A 1 291 ? 5.036 10.672 11.279 1.00 94.75 291 ASP A O 1
ATOM 2311 N N . LEU A 1 292 ? 3.065 11.735 11.276 1.00 92.88 292 LEU A N 1
ATOM 2312 C CA . LEU A 1 292 ? 3.110 12.092 9.858 1.00 92.88 292 LEU A CA 1
ATOM 2313 C C . LEU A 1 292 ? 4.046 13.291 9.628 1.00 92.88 292 LEU A C 1
ATOM 2315 O O . LEU A 1 292 ? 3.631 14.453 9.582 1.00 92.88 292 LEU A O 1
ATOM 2319 N N . GLN A 1 293 ? 5.337 12.997 9.453 1.00 91.88 293 GLN A N 1
ATOM 2320 C CA . GLN A 1 293 ? 6.396 14.006 9.362 1.00 91.88 293 GLN A CA 1
ATOM 2321 C C . GLN A 1 293 ? 6.907 14.350 7.950 1.00 91.88 293 GLN A C 1
ATOM 2323 O O . GLN A 1 293 ? 7.420 15.450 7.751 1.00 91.88 293 GLN A O 1
ATOM 2328 N N . ALA A 1 294 ? 6.745 13.469 6.959 1.00 91.94 294 ALA A N 1
ATOM 2329 C CA . ALA A 1 294 ? 7.164 13.743 5.584 1.00 91.94 294 ALA A CA 1
ATOM 2330 C C . ALA A 1 294 ? 6.383 14.901 4.936 1.00 91.94 294 ALA A C 1
ATOM 2332 O O . ALA A 1 294 ? 5.277 15.233 5.352 1.00 91.94 294 ALA A O 1
ATOM 2333 N N . VAL A 1 295 ? 6.967 15.512 3.901 1.00 90.19 295 VAL A N 1
ATOM 2334 C CA . VAL A 1 295 ? 6.353 16.628 3.154 1.00 90.19 295 VAL A CA 1
ATOM 2335 C C . VAL A 1 295 ? 5.163 16.168 2.314 1.00 90.19 295 VAL A C 1
ATOM 2337 O O . VAL A 1 295 ? 4.209 16.926 2.143 1.00 90.19 295 VAL A O 1
ATOM 2340 N N . GLN A 1 296 ? 5.230 14.954 1.777 1.00 91.25 296 GLN A N 1
ATOM 2341 C CA . GLN A 1 296 ? 4.232 14.365 0.896 1.00 91.25 296 GLN A CA 1
ATOM 2342 C C . GLN A 1 296 ? 4.141 12.869 1.178 1.00 91.25 296 GLN A C 1
ATOM 2344 O O . GLN A 1 296 ? 5.147 12.216 1.471 1.00 91.25 296 GLN A O 1
ATOM 2349 N N . TYR A 1 297 ? 2.928 12.349 1.051 1.00 94.25 297 TYR A N 1
ATOM 2350 C CA . TYR A 1 297 ? 2.616 10.939 1.107 1.00 94.25 297 TYR A CA 1
ATOM 2351 C C . TYR A 1 297 ? 1.794 10.550 -0.112 1.00 94.25 297 TYR A C 1
ATOM 2353 O O . TYR A 1 297 ? 0.918 11.299 -0.550 1.00 94.25 297 TYR A O 1
ATOM 2361 N N . GLN A 1 298 ? 2.032 9.338 -0.594 1.00 94.88 298 GLN A N 1
ATOM 2362 C CA . GLN A 1 298 ? 1.197 8.689 -1.592 1.00 94.88 298 GLN A CA 1
ATOM 2363 C C . GLN A 1 298 ? 0.704 7.355 -1.052 1.00 94.88 298 GLN A C 1
ATOM 2365 O O . GLN A 1 298 ? 1.448 6.613 -0.413 1.00 94.88 298 GLN A O 1
ATOM 2370 N N . VAL A 1 299 ? -0.563 7.042 -1.295 1.00 96.88 299 VAL A N 1
ATOM 2371 C CA . VAL A 1 299 ? -1.174 5.790 -0.850 1.00 96.88 299 VAL A CA 1
ATOM 2372 C C . VAL A 1 299 ? -1.757 5.057 -2.037 1.00 96.88 299 VAL A C 1
ATOM 2374 O O . VAL A 1 299 ? -2.679 5.554 -2.678 1.00 96.88 299 VAL A O 1
ATOM 2377 N N . LEU A 1 300 ? -1.262 3.851 -2.295 1.00 96.69 300 LEU A N 1
ATOM 2378 C CA . LEU A 1 300 ? -1.863 2.931 -3.247 1.00 96.69 300 LEU A CA 1
ATOM 2379 C C . LEU A 1 300 ? -2.859 2.020 -2.528 1.00 96.69 300 LEU A C 1
ATOM 2381 O O . LEU A 1 300 ? -2.547 1.384 -1.516 1.00 96.69 300 LEU A O 1
ATOM 2385 N N . TYR A 1 301 ? -4.069 1.945 -3.079 1.00 94.94 301 TYR A N 1
ATOM 2386 C CA . TYR A 1 301 ? -5.120 1.062 -2.592 1.00 94.94 301 TYR A CA 1
ATOM 2387 C C . TYR A 1 301 ? -5.832 0.347 -3.738 1.00 94.94 301 TYR A C 1
ATOM 2389 O O . TYR A 1 301 ? -6.022 0.897 -4.823 1.00 94.94 301 TYR A O 1
ATOM 2397 N N . ILE A 1 302 ? -6.281 -0.879 -3.469 1.00 90.44 302 ILE A N 1
ATOM 2398 C CA . ILE A 1 302 ? -7.142 -1.640 -4.380 1.00 90.44 302 ILE A CA 1
ATOM 2399 C C . ILE A 1 302 ? -8.558 -1.081 -4.258 1.00 90.44 302 ILE A C 1
ATOM 2401 O O . ILE A 1 302 ? -9.144 -1.127 -3.169 1.00 90.44 302 ILE A O 1
ATOM 2405 N N . HIS A 1 303 ? -9.090 -0.508 -5.340 1.00 83.94 303 HIS A N 1
ATOM 2406 C CA . HIS A 1 303 ? -10.372 0.201 -5.342 1.00 83.94 303 HIS A CA 1
ATOM 2407 C C . HIS A 1 303 ? -11.546 -0.771 -5.340 1.00 83.94 303 HIS A C 1
ATOM 2409 O O . HIS A 1 303 ? -12.354 -0.754 -4.411 1.00 83.94 303 HIS A O 1
ATOM 2415 N N . GLU A 1 304 ? -11.572 -1.675 -6.307 1.00 70.94 304 GLU A N 1
ATOM 2416 C CA . GLU A 1 304 ? -12.459 -2.824 -6.309 1.00 70.94 304 GLU A CA 1
ATOM 2417 C C . GLU A 1 304 ? -11.630 -4.068 -6.604 1.00 70.94 304 GLU A C 1
ATOM 2419 O O . GLU A 1 304 ? -10.769 -4.070 -7.479 1.00 70.94 304 GLU A O 1
ATOM 2424 N N . CYS A 1 305 ? -11.880 -5.147 -5.860 1.00 58.56 305 CYS A N 1
ATOM 2425 C CA . CYS A 1 305 ? -11.252 -6.441 -6.126 1.00 58.56 305 CYS A CA 1
ATOM 2426 C C . CYS A 1 305 ? -12.009 -7.148 -7.261 1.00 58.56 305 CYS A C 1
ATOM 2428 O O . CYS A 1 305 ? -12.509 -8.263 -7.126 1.00 58.56 305 CYS A O 1
ATOM 2430 N N . VAL A 1 306 ? -12.195 -6.406 -8.345 1.00 54.69 306 VAL A N 1
ATOM 2431 C CA . VAL A 1 306 ? -12.721 -6.872 -9.611 1.00 54.69 306 VAL A CA 1
ATOM 2432 C C . VAL A 1 306 ? -11.484 -6.969 -10.476 1.00 54.69 306 VAL A C 1
ATOM 2434 O O . VAL A 1 306 ? -10.846 -5.957 -10.762 1.00 54.69 306 VAL A O 1
ATOM 2437 N N . PHE A 1 307 ? -11.112 -8.192 -10.847 1.00 58.34 307 PHE A N 1
ATOM 2438 C CA . PHE A 1 307 ? -10.255 -8.362 -12.007 1.00 58.34 307 PHE A CA 1
ATOM 2439 C C . PHE A 1 307 ? -10.922 -7.585 -13.128 1.00 58.34 307 PHE A C 1
ATOM 2441 O O . PHE A 1 307 ? -12.056 -7.916 -13.484 1.00 58.34 307 PHE A O 1
ATOM 2448 N N . LEU A 1 308 ? -10.273 -6.521 -13.605 1.00 52.25 308 LEU A N 1
ATOM 2449 C CA . LEU A 1 308 ? -10.678 -5.834 -14.821 1.00 52.25 308 LEU A CA 1
ATOM 2450 C C . LEU A 1 308 ? -10.953 -6.952 -15.814 1.00 52.25 308 LEU A C 1
ATOM 2452 O O . LEU A 1 308 ? -10.053 -7.767 -16.040 1.00 52.25 308 LEU A O 1
ATOM 2456 N N . ASP A 1 309 ? -12.213 -7.046 -16.265 1.00 51.12 309 ASP A N 1
ATOM 2457 C CA . ASP A 1 309 ? -12.695 -8.131 -17.120 1.00 51.12 309 ASP A CA 1
ATOM 2458 C C . ASP A 1 309 ? -11.583 -8.430 -18.121 1.00 51.12 309 ASP A C 1
ATOM 2460 O O . ASP A 1 309 ? -11.024 -7.483 -18.677 1.00 51.12 309 ASP A O 1
ATOM 2464 N N . GLU A 1 310 ? -11.190 -9.691 -18.307 1.00 50.91 310 GLU A N 1
ATOM 2465 C CA . GLU A 1 310 ? -10.112 -10.025 -19.242 1.00 50.91 310 GLU A CA 1
ATOM 2466 C C . GLU A 1 310 ? -10.378 -9.421 -20.637 1.00 50.91 310 GLU A C 1
ATOM 2468 O O . GLU A 1 310 ? -9.431 -9.110 -21.354 1.00 50.91 310 GLU A O 1
ATOM 2473 N N . ARG A 1 311 ? -11.648 -9.121 -20.955 1.00 52.97 311 ARG A N 1
ATOM 2474 C CA . ARG A 1 311 ? -12.113 -8.398 -22.151 1.00 52.97 311 ARG A CA 1
ATOM 2475 C C . ARG A 1 311 ? -11.815 -6.893 -22.167 1.00 52.97 311 ARG A C 1
ATOM 2477 O O . ARG A 1 311 ? -11.884 -6.277 -23.226 1.00 52.97 311 ARG A O 1
ATOM 2484 N N . THR A 1 312 ? -11.507 -6.281 -21.026 1.00 60.75 312 THR A N 1
ATOM 2485 C CA . THR A 1 312 ? -11.122 -4.868 -20.898 1.00 60.75 312 THR A CA 1
ATOM 2486 C C . THR A 1 312 ? -9.792 -4.678 -21.623 1.00 60.75 312 THR A C 1
ATOM 2488 O O . THR A 1 312 ? -8.787 -5.225 -21.159 1.00 60.75 312 THR A O 1
ATOM 2491 N N . PRO A 1 313 ? -9.728 -3.912 -22.723 1.00 68.25 313 PRO A N 1
ATOM 2492 C CA . PRO A 1 313 ? -8.502 -3.766 -23.502 1.00 68.25 313 PRO A CA 1
ATOM 2493 C C . PRO A 1 313 ? -7.349 -3.229 -22.647 1.00 68.25 313 PRO A C 1
ATOM 2495 O O . PRO A 1 313 ? -7.554 -2.298 -21.865 1.00 68.25 313 PRO A O 1
ATOM 2498 N N . MET A 1 314 ? -6.125 -3.750 -22.826 1.00 70.31 314 MET A N 1
ATOM 2499 C CA . MET A 1 314 ? -4.936 -3.304 -22.070 1.00 70.31 314 MET A CA 1
ATOM 2500 C C . MET A 1 314 ? -4.775 -1.776 -22.086 1.00 70.31 314 MET A C 1
ATOM 2502 O O . MET A 1 314 ? -4.526 -1.186 -21.040 1.00 70.31 314 MET A O 1
ATOM 2506 N N . LYS A 1 315 ? -5.058 -1.118 -23.222 1.00 70.62 315 LYS A N 1
ATOM 2507 C CA . LYS A 1 315 ? -5.023 0.352 -23.360 1.00 70.62 315 LYS A CA 1
ATOM 2508 C C . LYS A 1 315 ? -5.913 1.101 -22.360 1.00 70.62 315 LYS A C 1
ATOM 2510 O O . LYS A 1 315 ? -5.571 2.195 -21.921 1.00 70.62 315 LYS A O 1
ATOM 2515 N N . GLN A 1 316 ? -7.054 0.532 -21.969 1.00 69.19 316 GLN A N 1
ATOM 2516 C CA . GLN A 1 316 ? -7.926 1.144 -20.959 1.00 69.19 316 GLN A CA 1
ATOM 2517 C C . GLN A 1 316 ? -7.358 0.979 -19.542 1.00 69.19 316 GLN A C 1
ATOM 2519 O O . GLN A 1 316 ? -7.577 1.834 -18.686 1.00 69.19 316 GLN A O 1
ATOM 2524 N N . ARG A 1 317 ? -6.568 -0.076 -19.309 1.00 72.69 317 ARG A N 1
ATOM 2525 C CA . ARG A 1 317 ? -5.918 -0.369 -18.024 1.00 72.69 317 ARG A CA 1
ATOM 2526 C C . ARG A 1 317 ? -4.619 0.408 -17.804 1.00 72.69 317 ARG A C 1
ATOM 2528 O O . ARG A 1 317 ? -4.077 0.331 -16.713 1.00 72.69 317 ARG A O 1
ATOM 2535 N N . GLN A 1 318 ? -4.124 1.153 -18.791 1.00 76.19 318 GLN A N 1
ATOM 2536 C CA . GLN A 1 318 ? -2.876 1.920 -18.675 1.00 76.19 318 GLN A CA 1
ATOM 2537 C C . GLN A 1 318 ? -3.059 3.259 -17.931 1.00 76.19 318 GLN A C 1
ATOM 2539 O O . GLN A 1 318 ? -2.155 3.716 -17.240 1.00 76.19 318 GLN A O 1
ATOM 2544 N N . LYS A 1 319 ? -4.242 3.892 -17.967 1.00 73.12 319 LYS A N 1
ATOM 2545 C CA . LYS A 1 319 ? -4.449 5.266 -17.440 1.00 73.12 319 LYS A CA 1
ATOM 2546 C C . LYS A 1 319 ? -4.572 5.373 -15.920 1.00 73.12 319 LYS A C 1
ATOM 2548 O O . LYS A 1 319 ? -5.625 5.025 -15.391 1.00 73.12 319 LYS A O 1
ATOM 2553 N N . LEU A 1 320 ? -3.544 5.829 -15.214 1.00 71.81 320 LEU A N 1
ATOM 2554 C CA . LEU A 1 320 ? -3.576 5.870 -13.749 1.00 71.81 320 LEU A CA 1
ATOM 2555 C C . LEU A 1 320 ? -4.614 6.876 -13.249 1.00 71.81 320 LEU A C 1
ATOM 2557 O O . LEU A 1 320 ? -4.557 8.056 -13.584 1.00 71.81 320 LEU A O 1
ATOM 2561 N N . SER A 1 321 ? -5.575 6.410 -12.448 1.00 71.50 321 SER A N 1
ATOM 2562 C CA . SER A 1 321 ? -6.501 7.302 -11.751 1.00 71.50 321 SER A CA 1
ATOM 2563 C C . SER A 1 321 ? -5.961 7.615 -10.361 1.00 71.50 321 SER A C 1
ATOM 2565 O O . SER A 1 321 ? -5.866 6.725 -9.509 1.00 71.50 321 SER A O 1
ATOM 2567 N N . SER A 1 322 ? -5.639 8.883 -10.130 1.00 69.19 322 SER A N 1
ATOM 2568 C CA . SER A 1 322 ? -5.270 9.409 -8.821 1.00 69.19 322 SER A CA 1
ATOM 2569 C C . SER A 1 322 ? -6.423 10.216 -8.224 1.00 69.19 322 SER A C 1
ATOM 2571 O O . SER A 1 322 ? -7.114 10.974 -8.904 1.00 69.19 322 SER A O 1
ATOM 2573 N N . LEU A 1 323 ? -6.653 10.020 -6.929 1.00 71.62 323 LEU A N 1
ATOM 2574 C CA . LEU A 1 323 ? -7.486 10.871 -6.100 1.00 71.62 323 LEU A CA 1
ATOM 2575 C C . LEU A 1 323 ? -6.573 11.897 -5.432 1.00 71.62 323 LEU A C 1
ATOM 2577 O O . LEU A 1 323 ? -5.661 11.539 -4.690 1.00 71.62 323 LEU A O 1
ATOM 2581 N N . ARG A 1 324 ? -6.839 13.177 -5.668 1.00 72.50 324 ARG A N 1
ATOM 2582 C CA . ARG A 1 324 ? -6.183 14.261 -4.937 1.00 72.50 324 ARG A CA 1
ATOM 2583 C C . ARG A 1 324 ? -7.030 14.601 -3.721 1.00 72.50 324 ARG A C 1
ATOM 2585 O O . ARG A 1 324 ? -8.251 14.708 -3.841 1.00 72.50 324 ARG A O 1
ATOM 2592 N N . LEU A 1 325 ? -6.396 14.715 -2.558 1.00 62.66 325 LEU A N 1
ATOM 2593 C CA . LEU A 1 325 ? -7.073 15.214 -1.366 1.00 62.66 325 LEU A CA 1
ATOM 2594 C C . LEU A 1 325 ? -7.195 16.734 -1.516 1.00 62.66 325 LEU A C 1
ATOM 2596 O O . LEU A 1 325 ? -6.186 17.434 -1.503 1.00 62.66 325 LEU A O 1
ATOM 2600 N N . VAL A 1 326 ? -8.426 17.197 -1.752 1.00 50.31 326 VAL A N 1
ATOM 2601 C CA . VAL A 1 326 ? -8.809 18.618 -1.785 1.00 50.31 326 VAL A CA 1
ATOM 2602 C C . VAL A 1 326 ? -9.292 19.031 -0.410 1.00 50.31 326 VAL A C 1
ATOM 2604 O O . VAL A 1 326 ? -9.971 18.211 0.249 1.00 50.31 326 VAL A O 1
#

Sequence (326 aa):
MLAGEAFERAEPHLASGISRLLLSQWDQAQEDRERLRDNRYAIERMLRPRRTRHACSELDIHLATVDGDGWDCGYRNLQMLLSALVKGLVQTTHNATYSASGQGPPATPWRTGQVPNVLAIQEALEIAWSCGFDEMDRSHFYEPLRGSRQWIGTSDAAALLRYWGIDVRLVDSDPQFQSERESRHQSLMRWALQYYVRRCARAGGCIVCRQSGRSTARASDGDVSNARAVHAGSKRNDWIPPLFFQYAGHSVTVIGVEIDLRRNESCLLLIDPSQGVSCGRPRIRAWTLQDLQAVQYQVLYIHECVFLDERTPMKQRQKLSSLRLV

Organism: Cyanidioschyzon merolae (strain NIES-3377 / 10D) (NCBI:txid280699)

Secondary structure (DSSP, 8-state):
--SSSSSTT--HHHHHHHHHHHHHHHHHTTGGGGG-TTHHHHHHTT--TT-EEEEPPP------SSTT--TTHHHHHHHHHHHHHHHHHHHH-SS---SS---S-S--HHHHT-PPPHHHHHHHHHHHHHTTSSHHHHTT-SS-STTS-----HHHHHHHHHHTTEEEEEEE--TTT-S-HHHHHHHHHHHHHHHHHHHHHHTTS-HHHHHTT-----S-S--TTS-S-S-TTS--------EEEEETTEEEEEEEEEEETTTTEEEEEEE-TTS-GGGSS--EEEE-GGG--SS-EEEEEEEEEEE--TTS-HHHHSS--EEE--

pLDDT: mean 71.18, std 21.31, range [24.53, 97.81]